Protein AF-A0A454W2K1-F1 (afdb_monomer)

Mean predicted aligned error: 14.81 Å

Foldseek 3Di:
DDDDDDDDDPPDDDPPPPPPPCCDPVNVVVVVVVVVVVVCVVCVVVVVCCCPVPVVVVVVVVVLLQWDFCCPDPNPDDGDTDRNGCPSVVVLVPDPVNVVVVVVVVVCCVVVVVVVVVVVVVLVVCLVVCVDVCSVVSVCVVCVVVVPDPVVVVVVVVQCPDPPRHPVQVVCVVVVDDD

pLDDT: mean 79.45, std 14.12, range [49.12, 97.56]

Solvent-accessible surface area (backbone atoms only — not comparable to full-atom values): 10788 Å² total; per-residue (Å²): 140,84,87,77,85,79,82,81,78,79,92,69,75,84,76,74,78,73,72,80,75,81,67,50,75,65,56,54,50,51,52,51,50,53,49,52,52,52,51,47,60,68,45,41,65,56,52,51,47,46,41,63,72,46,49,45,54,51,50,51,50,57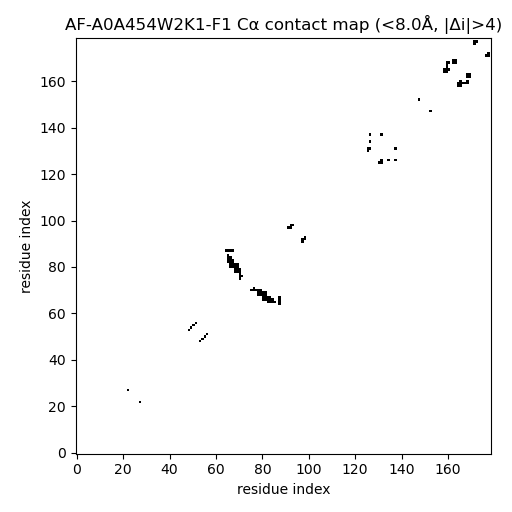,58,49,60,28,40,42,75,60,60,64,93,73,74,81,52,80,85,41,78,39,84,47,56,64,53,60,57,53,55,51,74,68,32,65,68,52,53,50,52,50,49,52,53,50,51,48,49,64,51,50,52,55,51,50,53,52,51,53,50,52,52,51,51,49,55,66,69,63,77,44,88,54,51,69,59,53,49,48,62,69,49,50,66,75,74,51,55,69,69,57,55,52,50,52,52,50,43,52,71,33,88,94,73,12,75,61,53,55,53,37,52,75,67,75,49,87,127

Sequence (179 aa):
MTTTIRTRVPAGASPAAAAPSASGPRARRAARRRQLTAAGVLMTPFFVLLVTVFLIPVGTAVYLSFFSDDQPGLGFGPERTVFVGLRSYAAVLTDPTFLGGLGTVALYCLIYIPLMVVGALALALLLDSGVVRLRAFAQLGLFLPHAVPGIIAALIWLYLYTPGISPVIELFAQADVTI

Secondary structure (DSSP, 8-state):
------------------------HHHHHHHHHHHHHHHHHHHHHHHHHIIIIIIHHHHHHHHHTTEEE---SSS-S---EEE-TTHHHHHHHH-HHHHHHHHHHHHHHHHHHHHHHHHHHHHHHHHHTT--TTHHHHHHHHHGGGGS-HHHHHHHHHHHHSTTT-HHHHHHHHTT---

Structure (mmCIF, N/CA/C/O backbone):
data_AF-A0A454W2K1-F1
#
_entry.id   AF-A0A454W2K1-F1
#
loop_
_atom_site.group_PDB
_atom_site.id
_atom_site.type_symbol
_atom_site.label_atom_id
_atom_site.label_alt_id
_atom_site.label_comp_id
_atom_site.label_asym_id
_atom_site.label_entity_id
_atom_site.label_seq_id
_atom_site.pdbx_PDB_ins_code
_atom_site.Cartn_x
_atom_site.Cartn_y
_atom_site.Cartn_z
_atom_site.occupancy
_atom_site.B_iso_or_equiv
_atom_site.auth_seq_id
_atom_site.auth_comp_id
_atom_site.auth_asym_id
_atom_site.auth_atom_id
_atom_site.pdbx_PDB_model_num
ATOM 1 N N . MET A 1 1 ? -51.364 -3.386 45.558 1.00 49.12 1 MET A N 1
ATOM 2 C CA . MET A 1 1 ? -52.251 -3.338 44.375 1.00 49.12 1 MET A CA 1
ATOM 3 C C . MET A 1 1 ? -51.445 -3.832 43.185 1.00 49.12 1 MET A C 1
ATOM 5 O O . MET A 1 1 ? -50.585 -3.112 42.704 1.00 49.12 1 MET A O 1
ATOM 9 N N . THR A 1 2 ? -51.639 -5.094 42.805 1.00 52.00 2 THR A N 1
ATOM 10 C CA . THR A 1 2 ? -50.803 -5.812 41.832 1.00 52.00 2 THR A CA 1
ATOM 11 C C . THR A 1 2 ? -51.628 -6.039 40.574 1.00 52.00 2 THR A C 1
ATOM 13 O O . THR A 1 2 ? -52.476 -6.927 40.540 1.00 52.00 2 THR A O 1
ATOM 16 N N . THR A 1 3 ? -51.426 -5.206 39.556 1.00 58.31 3 THR A N 1
ATOM 17 C CA . THR A 1 3 ? -52.140 -5.319 38.280 1.00 58.31 3 THR A CA 1
ATOM 18 C C . THR A 1 3 ? -51.428 -6.338 37.399 1.00 58.31 3 THR A C 1
ATOM 20 O O . THR A 1 3 ? -50.409 -6.051 36.780 1.00 58.31 3 THR A O 1
ATOM 23 N N . THR A 1 4 ? -51.956 -7.558 37.365 1.00 58.88 4 THR A N 1
ATOM 24 C CA . THR A 1 4 ? -51.550 -8.617 36.437 1.00 58.88 4 THR A CA 1
ATOM 25 C C . THR A 1 4 ? -52.219 -8.369 35.085 1.00 58.88 4 THR A C 1
ATOM 27 O O . THR A 1 4 ? -53.427 -8.536 34.933 1.00 58.88 4 THR A O 1
ATOM 30 N N . ILE A 1 5 ? -51.440 -7.956 34.084 1.00 66.56 5 ILE A N 1
ATOM 31 C CA . ILE A 1 5 ? -51.916 -7.846 32.701 1.00 66.56 5 ILE A CA 1
ATOM 32 C C . ILE A 1 5 ? -51.930 -9.250 32.096 1.00 66.56 5 ILE A C 1
ATOM 34 O O . ILE A 1 5 ? -50.893 -9.842 31.809 1.00 66.56 5 ILE A O 1
ATOM 38 N N . ARG A 1 6 ? -53.135 -9.794 31.924 1.00 58.81 6 ARG A N 1
ATOM 39 C CA . ARG A 1 6 ? -53.394 -11.065 31.249 1.00 58.81 6 ARG A CA 1
ATOM 40 C C . ARG A 1 6 ? -53.617 -10.780 29.764 1.00 58.81 6 ARG A C 1
ATOM 42 O O . ARG A 1 6 ? -54.713 -10.404 29.358 1.00 58.81 6 ARG A O 1
ATOM 49 N N . THR A 1 7 ? -52.582 -10.934 28.946 1.00 64.12 7 THR A N 1
ATOM 50 C CA . THR A 1 7 ? -52.693 -10.870 27.485 1.00 64.12 7 THR A CA 1
ATOM 51 C C . THR A 1 7 ? -53.451 -12.099 26.977 1.00 64.12 7 THR A C 1
ATOM 53 O O . THR A 1 7 ? -52.978 -13.232 27.035 1.00 64.12 7 THR A O 1
ATOM 56 N N . ARG A 1 8 ? -54.683 -11.884 26.507 1.00 57.03 8 ARG A N 1
ATOM 57 C CA . ARG A 1 8 ? -55.479 -12.890 25.795 1.00 57.03 8 ARG A CA 1
ATOM 58 C C . ARG A 1 8 ? -54.894 -13.035 24.390 1.00 57.03 8 ARG A C 1
ATOM 60 O O . ARG A 1 8 ? -55.023 -12.123 23.581 1.00 57.03 8 ARG A O 1
ATOM 67 N N . VAL A 1 9 ? -54.254 -14.165 24.109 1.00 61.12 9 VAL A N 1
ATOM 68 C CA . VAL A 1 9 ? -53.887 -14.563 22.744 1.00 61.12 9 VAL A CA 1
ATOM 69 C C . VAL A 1 9 ? -55.181 -14.936 22.007 1.00 61.12 9 VAL A C 1
ATOM 71 O O . VAL A 1 9 ? -55.881 -15.842 22.467 1.00 61.12 9 VAL A O 1
ATOM 74 N N . PRO A 1 10 ? -55.555 -14.263 20.905 1.00 59.66 10 PRO A N 1
ATOM 75 C CA . PRO A 1 10 ? -56.657 -14.724 20.079 1.00 59.66 10 PRO A CA 1
ATOM 76 C C . PRO A 1 10 ? -56.209 -15.980 19.324 1.00 59.66 10 PRO A C 1
ATOM 78 O O . PRO A 1 10 ? -55.291 -15.940 18.507 1.00 59.66 10 PRO A O 1
ATOM 81 N N . ALA A 1 11 ? -56.865 -17.106 19.607 1.00 59.75 11 ALA A N 1
ATOM 82 C CA . ALA A 1 11 ? -56.793 -18.314 18.796 1.00 59.75 11 ALA A CA 1
ATOM 83 C C . ALA A 1 11 ? -57.507 -18.050 17.459 1.00 59.75 11 ALA A C 1
ATOM 85 O O . ALA A 1 11 ? -58.694 -18.324 17.301 1.00 59.75 11 ALA A O 1
ATOM 86 N N . GLY A 1 12 ? -56.790 -17.431 16.524 1.00 51.22 12 GLY A N 1
ATOM 87 C CA . GLY A 1 12 ? -57.232 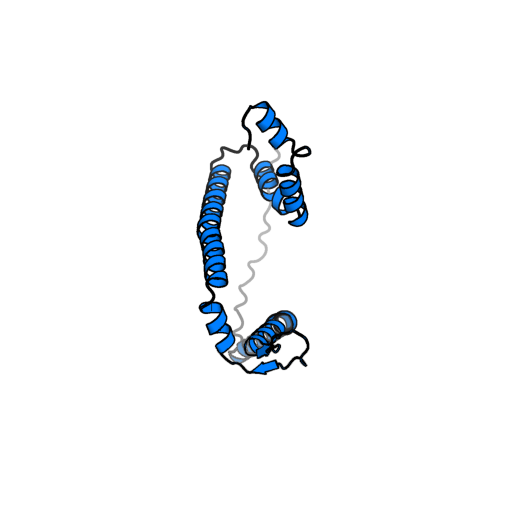-17.188 15.157 1.00 51.22 12 GLY A CA 1
ATOM 88 C C . GLY A 1 12 ? -56.534 -18.150 14.207 1.00 51.22 12 GLY A C 1
ATOM 89 O O . GLY A 1 12 ? -55.335 -18.025 13.996 1.00 51.22 12 GLY A O 1
ATOM 90 N N . ALA A 1 13 ? -57.313 -19.099 13.684 1.00 53.22 13 ALA A N 1
ATOM 91 C CA . ALA A 1 13 ? -57.118 -19.853 12.446 1.00 53.22 13 ALA A CA 1
ATOM 92 C C . ALA A 1 13 ? -55.675 -20.259 12.091 1.00 53.22 13 ALA A C 1
ATOM 94 O O . ALA A 1 13 ? -54.902 -19.488 11.529 1.00 53.22 13 ALA A O 1
ATOM 95 N N . SER A 1 14 ? -55.375 -21.541 12.314 1.00 55.59 14 SER A N 1
ATOM 96 C CA . SER A 1 14 ? -54.285 -22.243 11.636 1.00 55.59 14 SER A CA 1
ATOM 97 C C . SER A 1 14 ? -54.364 -21.947 10.130 1.00 55.59 14 SER A C 1
ATOM 99 O O . SER A 1 14 ? -55.373 -22.310 9.512 1.00 55.59 14 SER A O 1
ATOM 101 N N . PRO A 1 15 ? -53.376 -21.268 9.518 1.00 57.22 15 PRO A N 1
ATOM 102 C CA . PRO A 1 15 ? -53.353 -21.143 8.077 1.00 57.22 15 PRO A CA 1
ATOM 103 C C . PRO A 1 15 ? -53.077 -22.547 7.557 1.00 57.22 15 PRO A C 1
ATOM 105 O O . PRO A 1 15 ? -51.969 -23.067 7.691 1.00 57.22 15 PRO A O 1
ATOM 108 N N . ALA A 1 16 ? -54.123 -23.182 7.026 1.00 53.47 16 ALA A N 1
ATOM 109 C CA . ALA A 1 16 ? -54.008 -24.391 6.237 1.00 53.47 16 ALA A CA 1
ATOM 110 C C . ALA A 1 16 ? -52.813 -24.206 5.303 1.00 53.47 16 ALA A C 1
ATOM 112 O O . ALA A 1 16 ? -52.788 -23.270 4.499 1.00 53.47 16 ALA A O 1
ATOM 113 N N . ALA A 1 17 ? -51.796 -25.044 5.497 1.00 55.28 17 ALA A N 1
ATOM 114 C CA . ALA A 1 17 ? -50.600 -25.075 4.689 1.00 55.28 17 ALA A CA 1
ATOM 115 C C . ALA A 1 17 ? -51.035 -25.273 3.236 1.00 55.28 17 ALA A C 1
ATOM 117 O O . ALA A 1 17 ? -51.327 -26.388 2.804 1.00 55.28 17 ALA A O 1
ATOM 118 N N . ALA A 1 18 ? -51.143 -24.165 2.504 1.00 53.25 18 ALA A N 1
ATOM 119 C CA . ALA A 1 18 ? -51.331 -24.171 1.074 1.00 53.25 18 ALA A CA 1
ATOM 120 C C . ALA A 1 18 ? -50.132 -24.928 0.511 1.00 53.25 18 ALA A C 1
ATOM 122 O O . ALA A 1 18 ? -48.995 -24.455 0.581 1.00 53.25 18 ALA A O 1
ATOM 123 N N . ALA A 1 19 ? -50.388 -26.152 0.051 1.00 55.25 19 ALA A N 1
ATOM 124 C CA . ALA A 1 19 ? -49.390 -26.991 -0.578 1.00 55.25 19 ALA A CA 1
ATOM 125 C C . ALA A 1 19 ? -48.640 -26.148 -1.623 1.00 55.25 19 ALA A C 1
ATOM 127 O O . ALA A 1 19 ? -49.2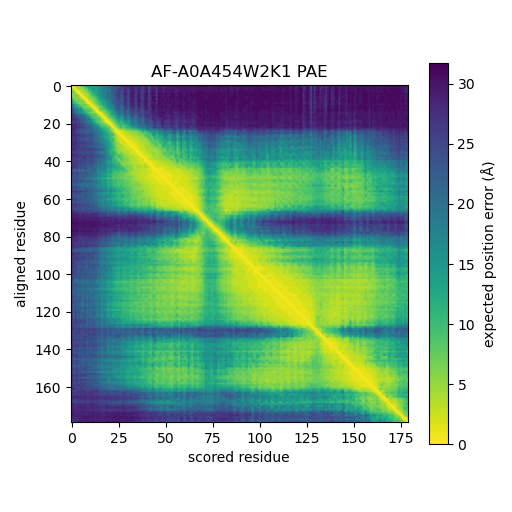97 -25.452 -2.407 1.00 55.25 19 ALA A O 1
ATOM 128 N N . PRO A 1 20 ? -47.295 -26.159 -1.644 1.00 56.19 20 PRO A N 1
ATOM 129 C CA . PRO A 1 20 ? -46.558 -25.442 -2.666 1.00 56.19 20 PRO A CA 1
ATOM 130 C C . PRO A 1 20 ? -46.988 -26.030 -4.007 1.00 56.19 20 PRO A C 1
ATOM 132 O O . PRO A 1 20 ? -46.712 -27.193 -4.303 1.00 56.19 20 PRO A O 1
ATOM 135 N N . SER A 1 21 ? -47.723 -25.243 -4.794 1.00 59.25 21 SER A N 1
ATOM 136 C CA . SER A 1 21 ? -48.101 -25.633 -6.142 1.00 59.25 21 SER A CA 1
ATOM 137 C C . SER A 1 21 ? -46.816 -26.002 -6.874 1.00 59.25 21 SER A C 1
ATOM 139 O O . SER A 1 21 ? -45.837 -25.247 -6.883 1.00 59.25 21 SER A O 1
ATOM 141 N N . ALA A 1 22 ? -46.779 -27.225 -7.401 1.00 59.91 22 ALA A N 1
ATOM 142 C CA . ALA A 1 22 ? -45.634 -27.761 -8.111 1.00 59.91 22 ALA A CA 1
ATOM 143 C C . ALA A 1 22 ? -45.423 -26.936 -9.387 1.00 59.91 22 ALA A C 1
ATOM 145 O O . ALA A 1 22 ? -45.922 -27.258 -10.463 1.00 59.91 22 ALA A O 1
ATOM 146 N N . SER A 1 23 ? -44.710 -25.818 -9.256 1.00 60.09 23 SER A N 1
ATOM 147 C CA . SER A 1 23 ? -44.249 -25.022 -10.382 1.00 60.09 23 SER A CA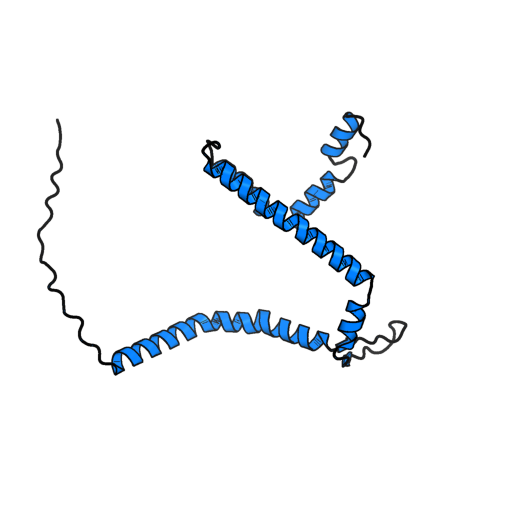 1
ATOM 148 C C . SER A 1 23 ? -43.380 -25.930 -11.249 1.00 60.09 23 SER A C 1
ATOM 150 O O . SER A 1 23 ? -42.300 -26.367 -10.849 1.00 60.09 23 SER A O 1
ATOM 152 N N . GLY A 1 24 ? -43.899 -26.290 -12.427 1.00 72.94 24 GLY A N 1
ATOM 153 C CA . GLY A 1 24 ? -43.242 -27.249 -13.308 1.00 72.94 24 GLY A CA 1
ATOM 154 C C . GLY A 1 24 ? -41.807 -26.822 -13.662 1.00 72.94 24 GLY A C 1
ATOM 155 O O . GLY A 1 24 ? -41.483 -25.627 -13.614 1.00 72.94 24 GLY A O 1
ATOM 156 N N . PRO A 1 25 ? -40.936 -27.757 -14.092 1.00 71.00 25 PRO A N 1
ATOM 157 C CA . PRO A 1 25 ? -39.520 -27.491 -14.382 1.00 71.00 25 PRO A CA 1
ATOM 158 C C . PRO A 1 25 ? -39.281 -26.284 -15.308 1.00 71.00 25 PRO A C 1
ATOM 160 O O . PRO A 1 25 ? -38.272 -25.587 -15.194 1.00 71.00 25 PRO A O 1
ATOM 163 N N . ARG A 1 26 ? -40.236 -25.996 -16.203 1.00 71.44 26 ARG A N 1
ATOM 164 C CA . ARG A 1 26 ? -40.219 -24.846 -17.121 1.00 71.44 26 ARG A CA 1
ATOM 165 C C . ARG A 1 26 ? -40.435 -23.497 -16.420 1.00 71.44 26 ARG A C 1
ATOM 167 O O . ARG A 1 26 ? -39.696 -22.559 -16.710 1.00 71.44 26 ARG A O 1
ATOM 174 N N . ALA A 1 27 ? -41.366 -23.401 -15.467 1.00 73.88 27 ALA A N 1
ATOM 175 C CA . ALA A 1 27 ? -41.627 -22.172 -14.708 1.00 73.88 27 ALA A CA 1
ATOM 176 C C . ALA A 1 27 ? -40.436 -21.810 -13.804 1.00 73.88 27 ALA A C 1
ATOM 178 O O . ALA A 1 27 ? -40.000 -20.659 -13.763 1.00 73.88 27 ALA A O 1
ATOM 179 N N . ARG A 1 28 ? -39.820 -22.820 -13.174 1.00 74.38 28 ARG A N 1
ATOM 180 C CA . ARG A 1 28 ? -38.607 -22.657 -12.356 1.00 74.38 28 ARG A CA 1
ATOM 181 C C . ARG A 1 28 ? -37.402 -22.195 -13.190 1.00 74.38 28 ARG A C 1
ATOM 183 O O . ARG A 1 28 ? -36.619 -21.360 -12.740 1.00 74.38 28 ARG A O 1
ATOM 190 N N . ARG A 1 29 ? -37.277 -22.669 -14.439 1.00 73.69 29 ARG A N 1
ATOM 191 C CA . ARG A 1 29 ? -36.219 -22.258 -15.384 1.00 73.69 29 ARG A CA 1
ATOM 192 C C . ARG A 1 29 ? -36.413 -20.829 -15.907 1.00 73.69 29 ARG A C 1
ATOM 194 O O . ARG A 1 29 ? -35.430 -20.100 -16.027 1.00 73.69 29 ARG A O 1
ATOM 201 N N . ALA A 1 30 ? -37.655 -20.416 -16.169 1.00 76.94 30 ALA A N 1
ATOM 202 C CA . ALA A 1 30 ? -37.992 -19.044 -16.555 1.00 76.94 30 ALA A CA 1
ATOM 203 C C . ALA A 1 30 ? -37.744 -18.045 -15.409 1.00 76.94 30 ALA A C 1
ATOM 205 O O . ALA A 1 30 ? -37.113 -17.010 -15.624 1.00 76.94 30 ALA A O 1
ATOM 206 N N . ALA A 1 31 ? -38.137 -18.394 -14.179 1.00 77.94 31 ALA A N 1
ATOM 207 C CA . ALA A 1 31 ? -37.862 -17.590 -12.988 1.00 77.94 31 ALA A CA 1
ATOM 208 C C . ALA A 1 31 ? -36.352 -17.434 -12.730 1.00 77.94 31 ALA A C 1
ATOM 210 O O . ALA A 1 31 ? -35.879 -16.323 -12.498 1.00 77.94 31 ALA A O 1
ATOM 211 N N . ARG A 1 32 ? -35.573 -18.518 -12.875 1.00 77.69 32 ARG A N 1
ATOM 212 C CA . ARG A 1 32 ? -34.104 -18.485 -12.762 1.00 77.69 32 ARG A CA 1
ATOM 213 C C . ARG A 1 32 ? -33.454 -17.618 -13.844 1.00 77.69 32 ARG A C 1
ATOM 215 O O . ARG A 1 32 ? -32.534 -16.870 -13.541 1.00 77.69 32 ARG A O 1
ATOM 222 N N . ARG A 1 33 ? -33.940 -17.667 -15.093 1.00 78.75 33 ARG A N 1
ATOM 223 C CA . ARG A 1 33 ? -33.479 -16.761 -16.164 1.00 78.75 33 ARG A CA 1
ATOM 224 C C . ARG A 1 33 ? -33.761 -15.299 -15.823 1.00 78.75 33 ARG A C 1
ATOM 226 O O . ARG A 1 33 ? -32.858 -14.488 -15.962 1.00 78.75 33 ARG A O 1
ATOM 233 N N . ARG A 1 34 ? -34.963 -14.983 -15.327 1.00 78.25 34 ARG A N 1
ATOM 234 C CA . ARG A 1 34 ? -35.341 -13.618 -14.928 1.00 78.25 34 ARG A CA 1
ATOM 235 C C . ARG A 1 34 ? -34.505 -13.096 -13.754 1.00 78.25 34 ARG A C 1
ATOM 237 O O . ARG A 1 34 ? -34.140 -11.925 -13.738 1.00 78.25 34 ARG A O 1
ATOM 244 N N . GLN A 1 35 ? -34.167 -13.963 -12.799 1.00 81.12 35 GLN A N 1
ATOM 245 C CA . GLN A 1 35 ? -33.242 -13.639 -11.710 1.00 81.12 35 GLN A CA 1
ATOM 246 C C . GLN A 1 35 ? -31.818 -13.392 -12.218 1.00 81.12 35 GLN A C 1
ATOM 248 O O . GLN A 1 35 ? -31.212 -12.405 -11.823 1.00 81.12 35 GLN A O 1
ATOM 253 N N . LEU A 1 36 ? -31.303 -14.228 -13.126 1.00 81.31 36 LEU A N 1
ATOM 254 C CA . LEU A 1 36 ? -29.977 -14.029 -13.723 1.00 81.31 36 LEU A CA 1
ATOM 255 C C . LEU A 1 36 ? -29.905 -12.746 -14.557 1.00 81.31 36 LEU A C 1
ATOM 257 O O . LEU A 1 36 ? -28.904 -12.044 -14.494 1.00 81.31 36 LEU A O 1
ATOM 261 N N . THR A 1 37 ? -30.961 -12.400 -15.296 1.00 83.25 37 THR A N 1
ATOM 262 C CA . THR A 1 37 ? -31.011 -11.131 -16.034 1.00 83.25 37 THR A CA 1
ATOM 263 C C . THR A 1 37 ? -31.109 -9.933 -15.096 1.00 83.25 37 THR A C 1
ATOM 265 O O . THR A 1 37 ? -30.429 -8.943 -15.325 1.00 83.25 37 THR A O 1
ATOM 268 N N . ALA A 1 38 ? -31.902 -10.015 -14.021 1.00 80.44 38 ALA A N 1
ATOM 269 C CA . ALA A 1 38 ? -31.988 -8.941 -13.030 1.00 80.44 38 ALA A CA 1
ATOM 270 C C . ALA A 1 38 ? -30.654 -8.745 -12.289 1.00 80.44 38 ALA A C 1
ATOM 272 O O . ALA A 1 38 ? -30.195 -7.615 -12.146 1.00 80.44 38 ALA A O 1
ATOM 273 N N . ALA A 1 39 ? -29.996 -9.838 -11.890 1.00 83.00 39 ALA A N 1
ATOM 274 C CA . ALA A 1 39 ? -28.658 -9.803 -11.308 1.00 83.00 39 ALA A CA 1
ATOM 275 C C . ALA A 1 39 ? -27.634 -9.227 -12.298 1.00 83.00 39 ALA A C 1
ATOM 277 O O . ALA A 1 39 ? -26.858 -8.352 -11.933 1.00 83.00 39 ALA A O 1
ATOM 278 N N . GLY A 1 40 ? -27.682 -9.647 -13.567 1.00 85.00 40 GLY A N 1
ATOM 279 C CA . GLY A 1 40 ? -26.820 -9.121 -14.624 1.00 85.00 40 GLY A CA 1
ATOM 280 C C . GLY A 1 40 ? -26.974 -7.612 -14.811 1.00 85.00 40 GLY A C 1
ATOM 281 O O . GLY A 1 40 ? -25.976 -6.901 -14.817 1.00 85.00 40 GLY A O 1
ATOM 282 N N . VAL A 1 41 ? -28.208 -7.103 -14.879 1.00 89.38 41 VAL A N 1
ATOM 283 C CA . VAL A 1 41 ? -28.484 -5.661 -15.022 1.00 89.38 41 VAL A CA 1
ATOM 284 C C . VAL A 1 41 ? -27.987 -4.869 -13.810 1.00 89.38 41 VAL A C 1
ATOM 286 O O . VAL A 1 41 ? -27.377 -3.820 -13.987 1.00 89.38 41 VAL A O 1
ATOM 289 N N . LEU A 1 42 ? -28.171 -5.383 -12.590 1.00 89.94 42 LEU A N 1
ATOM 290 C CA . LEU A 1 42 ? -27.676 -4.727 -11.373 1.00 89.94 42 LEU A CA 1
ATOM 291 C C . LEU A 1 42 ? -26.144 -4.744 -11.264 1.00 89.94 42 LEU A C 1
ATOM 293 O O . LEU A 1 42 ? -25.560 -3.785 -10.769 1.00 89.94 42 LEU A O 1
ATOM 297 N N . MET A 1 43 ? -25.481 -5.797 -11.749 1.00 92.56 43 MET A N 1
ATOM 298 C CA . MET A 1 43 ? -24.015 -5.874 -11.777 1.00 92.56 43 MET A CA 1
ATOM 299 C C . MET A 1 43 ? -23.394 -5.116 -12.958 1.00 92.56 43 MET A C 1
ATOM 301 O O . MET A 1 43 ? -22.211 -4.788 -12.913 1.00 92.56 43 MET A O 1
ATOM 305 N N . THR A 1 44 ? -24.169 -4.820 -14.007 1.00 93.44 44 THR A N 1
ATOM 306 C CA . THR A 1 44 ? -23.689 -4.128 -15.214 1.00 93.44 44 THR A CA 1
ATOM 307 C C . THR A 1 44 ? -22.972 -2.808 -14.899 1.00 93.44 44 THR A C 1
ATOM 309 O O . THR A 1 44 ? -21.829 -2.681 -15.331 1.00 93.44 44 THR A O 1
ATOM 312 N N . PRO A 1 45 ? -23.529 -1.843 -14.132 1.00 92.75 45 PRO A N 1
ATOM 313 C CA . PRO A 1 45 ? -22.827 -0.585 -13.853 1.00 92.75 45 PRO A CA 1
ATOM 314 C C . PRO A 1 45 ? -21.521 -0.788 -13.072 1.00 92.75 45 PRO A C 1
ATOM 316 O O . PRO A 1 45 ? -20.541 -0.101 -13.349 1.00 92.75 45 PRO A O 1
ATOM 319 N N . PHE A 1 46 ? -21.470 -1.763 -12.157 1.00 94.44 46 PHE A N 1
ATOM 320 C CA . PHE A 1 46 ? -20.235 -2.124 -11.458 1.00 94.44 46 PHE A CA 1
ATOM 321 C C . PHE A 1 46 ? -19.170 -2.633 -12.435 1.00 94.44 46 PHE A C 1
ATOM 323 O O . PHE A 1 46 ? -18.051 -2.133 -12.423 1.00 94.44 46 PHE A O 1
ATOM 330 N N . PHE A 1 47 ? -19.512 -3.582 -13.313 1.00 94.44 47 PHE A N 1
ATOM 331 C CA . PHE A 1 47 ? -18.560 -4.119 -14.288 1.00 94.44 47 PHE A CA 1
ATOM 332 C C . PHE A 1 47 ? -18.135 -3.085 -15.328 1.00 94.44 47 PHE A C 1
ATOM 334 O O . PHE A 1 47 ? -16.968 -3.054 -15.700 1.00 94.44 47 PHE A O 1
ATOM 341 N N . VAL A 1 48 ? -19.044 -2.213 -15.768 1.00 95.81 48 VAL A N 1
ATOM 342 C CA . VAL A 1 48 ? -18.709 -1.109 -16.678 1.00 95.81 48 VAL A CA 1
ATOM 343 C C . VAL A 1 48 ? -17.684 -0.183 -16.032 1.00 95.81 48 VAL A C 1
ATOM 345 O O . VAL A 1 48 ? -16.687 0.154 -16.671 1.00 95.81 48 VAL A O 1
ATOM 348 N N . LEU A 1 49 ? -17.882 0.183 -14.762 1.00 95.69 49 LEU A N 1
ATOM 349 C CA . LEU A 1 49 ? -16.951 1.045 -14.040 1.00 95.69 49 LEU A CA 1
ATOM 350 C C . LEU A 1 49 ? -15.622 0.330 -13.761 1.00 95.69 49 LEU A C 1
ATOM 352 O O . LEU A 1 49 ? -14.566 0.902 -14.005 1.00 95.69 49 LEU A O 1
ATOM 356 N N . LEU A 1 50 ? -15.664 -0.935 -13.332 1.00 96.00 50 LEU A N 1
ATOM 357 C CA . LEU A 1 50 ? -14.483 -1.777 -13.120 1.00 96.00 50 LEU A CA 1
ATOM 358 C C . LEU A 1 50 ? -13.640 -1.867 -14.395 1.00 96.00 50 LEU A C 1
ATOM 360 O O . LEU A 1 50 ? -12.432 -1.657 -14.360 1.00 96.00 50 LEU A O 1
ATOM 364 N N . VAL A 1 51 ? -14.266 -2.162 -15.533 1.00 95.75 51 VAL A N 1
ATOM 365 C CA . VAL A 1 51 ? -13.545 -2.282 -16.799 1.00 95.75 51 VAL A CA 1
ATOM 366 C C . VAL A 1 51 ? -12.994 -0.925 -17.217 1.00 95.75 51 VAL A C 1
ATOM 368 O O . VAL A 1 51 ? -11.802 -0.814 -17.475 1.00 95.75 51 VAL A O 1
ATOM 371 N N . THR A 1 52 ? -13.824 0.116 -17.230 1.00 95.56 52 THR A N 1
ATOM 372 C CA . THR A 1 52 ? -13.432 1.421 -17.780 1.00 95.56 52 THR A CA 1
ATOM 373 C C . THR A 1 52 ? -12.394 2.143 -16.923 1.00 95.56 52 THR A C 1
ATOM 375 O O . THR A 1 52 ? -11.461 2.732 -17.457 1.00 95.56 52 THR A O 1
ATOM 378 N N . VAL A 1 53 ? -12.542 2.100 -15.598 1.00 95.38 53 VAL A N 1
ATOM 379 C CA . VAL A 1 53 ? -11.723 2.888 -14.662 1.00 95.38 53 VAL A CA 1
ATOM 380 C C . VAL A 1 53 ? -10.531 2.097 -14.130 1.00 95.38 53 VAL A C 1
ATOM 382 O O . VAL A 1 53 ? -9.523 2.696 -13.775 1.00 95.38 53 VAL A O 1
ATOM 385 N N . PHE A 1 54 ? -10.612 0.765 -14.077 1.00 94.19 54 PHE A N 1
ATOM 386 C CA . PHE A 1 54 ? -9.535 -0.067 -13.534 1.00 94.19 54 PHE A CA 1
ATOM 387 C C . PHE A 1 54 ? -8.874 -0.924 -14.615 1.00 94.19 54 PHE A C 1
ATOM 389 O O . PHE A 1 54 ? -7.671 -0.818 -14.841 1.00 94.19 54 PHE A O 1
ATOM 396 N N . LEU A 1 55 ? -9.650 -1.742 -15.330 1.00 94.69 55 LEU A N 1
ATOM 397 C CA . LEU A 1 55 ? -9.092 -2.734 -16.252 1.00 94.69 55 LEU A CA 1
ATOM 398 C C . LEU A 1 55 ? -8.462 -2.104 -17.503 1.00 94.69 55 LEU A C 1
ATOM 400 O O . LEU A 1 55 ? -7.412 -2.570 -17.937 1.00 94.69 55 LEU A O 1
ATOM 404 N N . ILE A 1 56 ? -9.063 -1.044 -18.058 1.00 94.88 56 ILE A N 1
ATOM 405 C CA . ILE A 1 56 ? -8.504 -0.314 -19.204 1.00 94.88 56 ILE A CA 1
ATOM 406 C C . ILE A 1 56 ? -7.164 0.336 -18.825 1.00 94.88 56 ILE A C 1
ATOM 408 O O . ILE A 1 56 ? -6.183 0.025 -19.497 1.00 94.88 56 ILE A O 1
ATOM 412 N N . PRO A 1 57 ? -7.043 1.156 -17.757 1.00 93.75 57 PRO A N 1
ATOM 413 C CA . PRO A 1 57 ? -5.747 1.718 -17.370 1.00 93.75 57 PRO A CA 1
ATOM 414 C C . PRO A 1 57 ? -4.687 0.663 -17.063 1.00 93.75 57 PRO A C 1
ATOM 416 O O . PRO A 1 57 ? -3.545 0.819 -17.483 1.00 93.75 57 PRO A O 1
ATOM 419 N N . VAL A 1 58 ? -5.056 -0.435 -16.394 1.00 95.00 58 VAL A N 1
ATOM 420 C CA . VAL A 1 58 ? -4.132 -1.548 -16.125 1.00 95.00 58 VAL A CA 1
ATOM 421 C C . VAL A 1 58 ? -3.675 -2.206 -17.426 1.00 95.00 58 VAL A C 1
ATOM 423 O O . VAL A 1 58 ? -2.482 -2.428 -17.607 1.00 95.00 58 VAL A O 1
ATOM 426 N N . GLY A 1 59 ? -4.592 -2.478 -18.357 1.00 93.00 59 GLY A N 1
ATOM 427 C CA . GLY A 1 59 ? -4.257 -3.035 -19.667 1.00 93.00 59 GLY A CA 1
ATOM 428 C C . GLY A 1 59 ? -3.339 -2.114 -20.469 1.00 93.00 59 GLY A C 1
ATOM 429 O O . GLY A 1 59 ? -2.348 -2.575 -21.028 1.00 93.00 59 GLY A O 1
ATOM 430 N N . THR A 1 60 ? -3.615 -0.809 -20.461 1.00 89.50 60 THR A N 1
ATOM 431 C CA . THR A 1 60 ? -2.763 0.205 -21.093 1.00 89.50 60 THR A CA 1
ATOM 432 C C . THR A 1 60 ? -1.389 0.274 -20.433 1.00 89.50 60 THR A C 1
ATOM 434 O O . THR A 1 60 ? -0.394 0.328 -21.142 1.00 89.50 60 THR A O 1
ATOM 437 N N . ALA A 1 61 ? -1.302 0.218 -19.103 1.00 88.31 61 ALA A N 1
ATOM 438 C CA . ALA A 1 61 ? -0.028 0.203 -18.386 1.00 88.31 61 ALA A CA 1
ATOM 439 C C . ALA A 1 61 ? 0.796 -1.051 -18.711 1.00 88.31 61 ALA A C 1
ATOM 441 O O . ALA A 1 61 ? 1.993 -0.952 -18.958 1.00 88.31 61 ALA A O 1
ATOM 442 N N . VAL A 1 62 ? 0.154 -2.223 -18.779 1.00 88.06 62 VAL A N 1
ATOM 443 C CA . VAL A 1 62 ? 0.805 -3.475 -19.196 1.00 88.06 62 VAL A CA 1
ATOM 444 C C . VAL A 1 62 ? 1.282 -3.377 -20.642 1.00 88.06 62 VAL A C 1
ATOM 446 O O . VAL A 1 62 ? 2.419 -3.737 -20.922 1.00 88.06 62 VAL A O 1
ATOM 449 N N . TYR A 1 63 ? 0.452 -2.852 -21.547 1.00 87.00 63 TYR A N 1
ATOM 450 C CA . TYR A 1 63 ? 0.836 -2.625 -22.939 1.00 87.00 63 TYR A CA 1
ATOM 451 C C . TYR A 1 63 ? 2.043 -1.684 -23.037 1.00 87.00 63 TYR A C 1
ATOM 453 O O . TYR A 1 63 ? 3.033 -2.040 -23.667 1.00 87.00 63 TYR A O 1
ATOM 461 N N . LEU A 1 64 ? 1.994 -0.533 -22.358 1.00 84.88 64 LEU A N 1
ATOM 462 C CA . LEU A 1 64 ? 3.078 0.451 -22.305 1.00 84.88 64 LEU A CA 1
ATOM 463 C C . LEU A 1 64 ? 4.353 -0.111 -21.670 1.00 84.88 64 LEU A C 1
ATOM 465 O O . LEU A 1 64 ? 5.437 0.248 -22.104 1.00 84.88 64 LEU A O 1
ATOM 469 N N . SER A 1 65 ? 4.249 -1.037 -20.714 1.00 84.12 65 SER A N 1
ATOM 470 C CA . SER A 1 65 ? 5.412 -1.646 -20.057 1.00 84.12 65 SER A CA 1
ATOM 471 C C . SER A 1 65 ? 6.299 -2.476 -20.998 1.00 84.12 65 SER A C 1
ATOM 473 O O . SER A 1 65 ? 7.434 -2.785 -20.632 1.00 84.12 65 SER A O 1
ATOM 475 N N . PHE A 1 66 ? 5.810 -2.848 -22.187 1.00 82.25 66 PHE A N 1
ATOM 476 C CA . PHE A 1 66 ? 6.613 -3.497 -23.234 1.00 82.25 66 PHE A CA 1
ATOM 477 C C . PHE A 1 66 ? 7.354 -2.507 -24.143 1.00 82.25 66 PHE A C 1
ATOM 479 O O . PHE A 1 66 ? 8.192 -2.920 -24.953 1.00 82.25 66 PHE A O 1
ATOM 486 N N . PHE A 1 67 ? 7.038 -1.219 -24.037 1.00 80.81 67 PHE A N 1
ATOM 487 C CA . PHE A 1 67 ? 7.719 -0.145 -24.741 1.00 80.81 67 PHE A CA 1
ATOM 488 C C . PHE A 1 67 ? 8.711 0.523 -23.789 1.00 80.81 67 PHE A C 1
ATOM 490 O O . PHE A 1 67 ? 8.510 0.571 -22.579 1.00 80.81 67 PHE A O 1
ATOM 497 N N . SER A 1 68 ? 9.815 1.009 -24.339 1.00 74.25 68 SER A N 1
ATOM 498 C CA . SER A 1 68 ? 10.743 1.879 -23.624 1.00 74.25 68 SER A CA 1
ATOM 499 C C . SER A 1 68 ? 10.998 3.082 -24.498 1.00 74.25 68 SER A C 1
ATOM 501 O O . SER A 1 68 ? 11.145 2.956 -25.719 1.00 74.25 68 SER A O 1
ATOM 503 N N . ASP A 1 69 ? 11.087 4.230 -23.851 1.00 64.69 69 ASP A N 1
ATOM 504 C CA . ASP A 1 69 ? 11.543 5.451 -24.482 1.00 64.69 69 ASP A CA 1
ATOM 505 C C . ASP A 1 69 ? 13.070 5.376 -24.563 1.00 64.69 69 ASP A C 1
ATOM 507 O O . ASP A 1 69 ? 13.777 5.587 -23.576 1.00 64.69 69 ASP A O 1
ATOM 511 N N . ASP A 1 70 ? 13.599 4.989 -25.728 1.00 60.19 70 ASP A N 1
ATOM 512 C CA . ASP A 1 70 ? 15.028 5.148 -26.006 1.00 60.19 70 ASP A CA 1
ATOM 513 C C . ASP A 1 70 ? 15.249 6.629 -26.338 1.00 60.19 70 ASP A C 1
ATOM 515 O O . ASP A 1 70 ? 15.139 7.058 -27.488 1.00 60.19 70 ASP A O 1
ATOM 519 N N . GLN A 1 71 ? 15.543 7.429 -25.311 1.00 54.78 71 GLN A N 1
ATOM 520 C CA . GLN A 1 71 ? 16.048 8.786 -25.486 1.00 54.78 71 GLN A CA 1
ATOM 521 C C . GLN A 1 71 ? 17.551 8.673 -25.794 1.00 54.78 71 GLN A C 1
ATOM 523 O O . GLN A 1 71 ? 18.324 8.308 -24.903 1.00 54.78 71 GLN A O 1
ATOM 528 N N . PRO A 1 72 ? 18.025 8.944 -27.025 1.00 50.09 72 PRO A N 1
ATOM 529 C CA . PRO A 1 72 ? 19.442 8.810 -27.333 1.00 50.09 72 PRO A CA 1
ATOM 530 C C . PRO A 1 72 ? 20.249 9.827 -26.517 1.00 50.09 72 PRO A C 1
ATOM 532 O O . PRO A 1 72 ? 20.213 11.020 -26.801 1.00 50.09 72 PRO A O 1
ATOM 535 N N . GLY A 1 73 ? 20.947 9.329 -25.490 1.00 52.62 73 GLY A N 1
ATOM 536 C CA . GLY A 1 73 ? 22.176 9.831 -24.857 1.00 52.62 73 GLY A CA 1
ATOM 537 C C . GLY A 1 73 ? 22.226 11.239 -24.251 1.00 52.62 73 GLY A C 1
ATOM 538 O O . GLY A 1 73 ? 23.111 11.480 -23.439 1.00 52.62 73 GLY A O 1
ATOM 539 N N . LEU A 1 74 ? 21.336 12.166 -24.619 1.00 53.59 74 LEU A N 1
ATOM 540 C CA . LEU A 1 74 ? 21.382 13.581 -24.224 1.00 53.59 74 LEU A CA 1
ATOM 541 C C . LEU A 1 74 ? 20.003 14.269 -24.163 1.00 53.59 74 LEU A C 1
ATOM 543 O O . LEU A 1 74 ? 19.947 15.478 -23.988 1.00 53.59 74 LEU A O 1
ATOM 547 N N . GLY A 1 75 ? 18.879 13.561 -24.313 1.00 59.34 75 GLY A N 1
ATOM 548 C CA . GLY A 1 75 ? 17.557 14.182 -24.117 1.00 59.34 75 GLY A CA 1
ATOM 549 C C . GLY A 1 75 ? 17.023 15.031 -25.279 1.00 59.34 75 GLY A C 1
ATOM 550 O O . GLY A 1 75 ? 15.858 15.402 -25.241 1.00 59.34 75 GLY A O 1
ATOM 551 N N . PHE A 1 76 ? 17.809 15.285 -26.331 1.00 57.06 76 PHE A N 1
ATOM 552 C CA . PHE A 1 76 ? 17.442 16.181 -27.445 1.00 57.06 76 PHE A CA 1
ATOM 553 C C . PHE A 1 76 ? 16.959 15.473 -28.728 1.00 57.06 76 PHE A C 1
ATOM 555 O O . PHE A 1 76 ? 16.812 16.112 -29.769 1.00 57.06 76 PHE A O 1
ATOM 562 N N . GLY A 1 77 ? 16.751 14.154 -28.693 1.00 61.22 77 GLY A N 1
ATOM 563 C CA . GLY A 1 77 ? 16.242 13.389 -29.836 1.00 61.22 77 GLY A CA 1
ATOM 564 C C . GLY A 1 77 ? 14.709 13.329 -29.866 1.00 61.22 77 GLY A C 1
ATOM 565 O O . GLY A 1 77 ? 14.083 13.469 -28.816 1.00 61.22 77 GLY A O 1
ATOM 566 N N . PRO A 1 78 ? 14.085 13.099 -31.037 1.00 59.81 78 PRO A N 1
ATOM 567 C CA . PRO A 1 78 ? 12.662 12.784 -31.090 1.00 59.81 78 PRO A CA 1
ATOM 568 C C . PRO A 1 78 ? 12.393 11.519 -30.270 1.00 59.81 78 PRO A C 1
ATOM 570 O O . PRO A 1 78 ? 13.057 10.503 -30.494 1.00 59.81 78 PRO A O 1
ATOM 573 N N . GLU A 1 79 ? 11.433 11.594 -29.347 1.00 60.34 79 GLU A N 1
ATOM 574 C CA . GLU A 1 79 ? 10.966 10.448 -28.565 1.00 60.34 79 GLU A CA 1
ATOM 575 C C . GLU A 1 79 ? 10.562 9.329 -29.530 1.00 60.34 79 GLU A C 1
ATOM 577 O O . GLU A 1 79 ? 9.649 9.474 -30.350 1.00 60.34 79 GLU A O 1
ATOM 582 N N . ARG A 1 80 ? 11.296 8.217 -29.489 1.00 63.12 80 ARG A N 1
ATOM 583 C CA . ARG A 1 80 ? 10.943 7.004 -30.221 1.00 63.12 80 ARG A CA 1
ATOM 584 C C . ARG A 1 80 ? 10.563 5.953 -29.197 1.00 63.12 80 ARG A C 1
ATOM 586 O O . ARG A 1 80 ? 11.424 5.400 -28.520 1.00 63.12 80 ARG A O 1
ATOM 593 N N . THR A 1 81 ? 9.271 5.655 -29.135 1.00 65.25 81 THR A N 1
ATOM 594 C CA . THR A 1 81 ? 8.759 4.491 -28.418 1.00 65.25 81 THR A CA 1
ATOM 595 C C . THR A 1 81 ? 9.190 3.244 -29.181 1.00 65.25 81 THR A C 1
ATOM 597 O O . THR A 1 81 ? 8.701 2.950 -30.275 1.00 65.25 81 THR A O 1
ATOM 600 N N . VAL A 1 82 ? 10.164 2.515 -28.641 1.00 73.75 82 VAL A N 1
ATOM 601 C CA . VAL A 1 82 ? 10.633 1.263 -29.244 1.00 73.75 82 VAL A CA 1
ATOM 602 C C . VAL A 1 82 ? 9.972 0.106 -28.517 1.00 73.75 82 VAL A C 1
ATOM 604 O O . VAL A 1 82 ? 9.900 0.089 -27.289 1.00 73.75 82 VAL A O 1
ATOM 607 N N . PHE A 1 83 ? 9.473 -0.877 -29.268 1.00 79.44 83 PHE A N 1
ATOM 608 C CA . PHE A 1 83 ? 8.994 -2.116 -28.667 1.00 79.44 83 PHE A CA 1
ATOM 609 C C . PHE A 1 83 ? 10.197 -2.938 -28.214 1.00 79.44 83 PHE A C 1
ATOM 611 O O . PHE A 1 83 ? 11.013 -3.364 -29.032 1.00 79.44 83 PHE A O 1
ATOM 618 N N . VAL A 1 84 ? 10.306 -3.159 -26.909 1.00 78.25 84 VAL A N 1
ATOM 619 C CA . VAL A 1 84 ? 11.469 -3.808 -26.295 1.00 78.25 84 VAL A CA 1
ATOM 620 C C . VAL A 1 84 ? 11.160 -5.150 -25.659 1.00 78.25 84 VAL A C 1
ATOM 622 O O . VAL A 1 84 ? 12.072 -5.845 -25.197 1.00 78.25 84 VAL A O 1
ATOM 625 N N . GLY A 1 85 ? 9.882 -5.528 -25.639 1.00 82.31 85 GLY A N 1
ATOM 626 C CA . GLY A 1 85 ? 9.428 -6.774 -25.045 1.00 82.31 85 GLY A CA 1
ATOM 627 C C . GLY A 1 85 ? 9.859 -6.865 -23.581 1.00 82.31 85 GLY A C 1
ATOM 628 O O . GLY A 1 85 ? 9.500 -6.018 -22.770 1.00 82.31 85 GLY A O 1
ATOM 629 N N . LEU A 1 86 ? 10.649 -7.891 -23.245 1.00 82.94 86 LEU A N 1
ATOM 630 C CA . LEU A 1 86 ? 11.091 -8.147 -21.870 1.00 82.94 86 LEU A CA 1
ATOM 631 C C . LEU A 1 86 ? 12.418 -7.474 -21.472 1.00 82.94 86 LEU A C 1
ATOM 633 O O . LEU A 1 86 ? 12.846 -7.616 -20.325 1.00 82.94 86 LEU A O 1
ATOM 637 N N . ARG A 1 87 ? 13.076 -6.726 -22.371 1.00 82.88 87 ARG A N 1
ATOM 638 C CA . ARG A 1 87 ? 14.373 -6.085 -22.073 1.00 82.88 87 ARG A CA 1
ATOM 639 C C . ARG A 1 87 ? 14.274 -5.099 -20.902 1.00 82.88 87 ARG A C 1
ATOM 641 O O . ARG A 1 87 ? 15.167 -5.088 -20.060 1.00 82.88 87 ARG A O 1
ATOM 648 N N . SER A 1 88 ? 13.179 -4.341 -20.809 1.00 82.19 88 SER A N 1
ATOM 649 C CA . SER A 1 88 ? 12.930 -3.386 -19.718 1.00 82.19 88 SER A CA 1
ATOM 650 C C . SER A 1 88 ? 12.866 -4.073 -18.351 1.00 82.19 88 SER A C 1
ATOM 652 O O . SER A 1 88 ? 13.433 -3.583 -17.379 1.00 82.19 88 SER A O 1
ATOM 654 N N . TYR A 1 89 ? 12.253 -5.258 -18.280 1.00 84.06 89 TYR A N 1
ATOM 655 C CA . TYR A 1 89 ? 12.190 -6.037 -17.043 1.00 84.06 89 TYR A CA 1
ATOM 656 C C . TYR A 1 89 ? 13.557 -6.598 -16.651 1.00 84.06 89 TYR A C 1
ATOM 658 O O . TYR A 1 89 ? 13.926 -6.529 -15.483 1.00 84.06 89 TYR A O 1
ATOM 666 N N . ALA A 1 90 ? 14.324 -7.123 -17.614 1.00 85.06 90 ALA A N 1
ATOM 667 C CA . ALA A 1 90 ? 15.671 -7.625 -17.348 1.00 85.06 90 ALA A CA 1
ATOM 668 C C . ALA A 1 90 ? 16.587 -6.516 -16.808 1.00 85.06 90 ALA A C 1
ATOM 670 O O . ALA A 1 90 ? 17.269 -6.738 -15.815 1.00 85.06 90 ALA A O 1
ATOM 671 N N . ALA A 1 91 ? 16.539 -5.318 -17.404 1.00 84.88 91 ALA A N 1
ATOM 672 C CA . ALA A 1 91 ? 17.320 -4.167 -16.956 1.00 84.88 91 ALA A CA 1
ATOM 673 C C . ALA A 1 91 ? 17.016 -3.789 -15.496 1.00 84.88 91 ALA A C 1
ATOM 675 O O . ALA A 1 91 ? 17.939 -3.658 -14.694 1.00 84.88 91 ALA A O 1
ATOM 676 N N . VAL A 1 92 ? 15.731 -3.701 -15.134 1.00 85.88 92 VAL A N 1
ATOM 677 C CA . VAL A 1 92 ? 15.284 -3.385 -13.766 1.00 85.88 92 VAL A CA 1
ATOM 678 C C . VAL A 1 92 ? 15.684 -4.479 -12.773 1.00 85.88 92 VAL A C 1
ATOM 680 O O . VAL A 1 92 ? 16.148 -4.184 -11.677 1.00 85.88 92 VAL A O 1
ATOM 683 N N . LEU A 1 93 ? 15.551 -5.752 -13.154 1.00 88.19 93 LEU A N 1
ATOM 684 C CA . LEU A 1 93 ? 15.895 -6.884 -12.289 1.00 88.19 93 LEU A CA 1
ATOM 685 C C . LEU A 1 93 ? 17.402 -7.035 -12.053 1.00 88.19 93 LEU A C 1
ATOM 687 O O . LEU A 1 93 ? 17.794 -7.664 -11.075 1.00 88.19 93 LEU A O 1
ATOM 691 N N . THR A 1 94 ? 18.242 -6.483 -12.928 1.00 89.38 94 THR A N 1
ATOM 692 C CA . THR A 1 94 ? 19.703 -6.467 -12.754 1.00 89.38 94 THR A CA 1
ATOM 693 C C . THR A 1 94 ? 20.230 -5.201 -12.083 1.00 89.38 94 THR A C 1
ATOM 695 O O . THR A 1 94 ? 21.413 -5.150 -11.753 1.00 89.38 94 THR A O 1
ATOM 698 N N . ASP A 1 95 ? 19.389 -4.185 -11.876 1.00 90.75 95 ASP A N 1
ATOM 699 C CA . ASP A 1 95 ? 19.803 -2.929 -11.254 1.00 90.75 95 ASP A CA 1
ATOM 700 C C . ASP A 1 95 ? 19.939 -3.098 -9.723 1.00 90.75 95 ASP A C 1
ATOM 702 O O . ASP A 1 95 ? 18.941 -3.352 -9.033 1.00 90.75 95 ASP A O 1
ATOM 706 N N . PRO A 1 96 ? 21.150 -2.940 -9.150 1.00 90.00 96 PRO A N 1
ATOM 707 C CA . PRO A 1 96 ? 21.364 -3.059 -7.710 1.00 90.00 96 PRO A CA 1
ATOM 708 C C . PRO A 1 96 ? 20.591 -2.010 -6.900 1.00 90.00 96 PRO A C 1
ATOM 710 O O . PRO A 1 96 ? 20.248 -2.269 -5.747 1.00 90.00 96 PRO A O 1
ATOM 713 N N . THR A 1 97 ? 20.276 -0.853 -7.486 1.00 91.94 97 THR A N 1
ATOM 714 C CA . THR A 1 97 ? 19.490 0.201 -6.830 1.00 91.94 97 THR A CA 1
ATOM 715 C C . THR A 1 97 ? 18.047 -0.248 -6.642 1.00 91.94 97 THR A C 1
ATOM 717 O O . THR A 1 97 ? 17.489 -0.129 -5.549 1.00 91.94 97 THR A O 1
ATOM 720 N N . PHE A 1 98 ? 17.455 -0.824 -7.692 1.00 91.62 98 PHE A N 1
ATOM 721 C CA . PHE A 1 98 ? 16.104 -1.373 -7.644 1.00 91.62 98 PHE A CA 1
ATOM 722 C C . PHE A 1 98 ? 16.016 -2.549 -6.668 1.00 91.62 98 PHE A C 1
ATOM 724 O O . PHE A 1 98 ? 15.128 -2.575 -5.817 1.00 91.62 98 PHE A O 1
ATOM 731 N N . LEU A 1 99 ? 16.959 -3.493 -6.742 1.00 93.38 99 LEU A N 1
ATOM 732 C CA . LEU A 1 99 ? 16.999 -4.646 -5.839 1.00 93.38 99 LEU A CA 1
ATOM 733 C C . LEU A 1 99 ? 17.212 -4.232 -4.378 1.00 93.38 99 LEU A C 1
ATOM 735 O O . LEU A 1 99 ? 16.565 -4.782 -3.486 1.00 93.38 99 LEU A O 1
ATOM 739 N N . GLY A 1 100 ? 18.074 -3.242 -4.130 1.00 94.06 100 GLY A N 1
ATOM 740 C CA . GLY A 1 100 ? 18.277 -2.664 -2.803 1.00 94.06 100 GLY A CA 1
ATOM 741 C C . GLY A 1 100 ? 16.992 -2.046 -2.251 1.00 94.06 100 GLY A C 1
ATOM 742 O O . GLY A 1 100 ? 16.567 -2.397 -1.151 1.00 94.06 100 GLY A O 1
ATOM 743 N N . GLY A 1 101 ? 16.324 -1.199 -3.041 1.00 93.38 101 GLY A N 1
ATOM 744 C CA . GLY A 1 101 ? 15.045 -0.590 -2.667 1.00 93.38 101 GLY A CA 1
ATOM 745 C C . GLY A 1 101 ? 13.940 -1.622 -2.428 1.00 93.38 101 GLY A C 1
ATOM 746 O O . GLY A 1 101 ? 13.221 -1.540 -1.431 1.00 93.38 101 GLY A O 1
ATOM 747 N N . LEU A 1 102 ? 13.847 -2.644 -3.284 1.00 95.31 102 LEU A N 1
ATOM 748 C CA . LEU A 1 102 ? 12.915 -3.759 -3.113 1.00 95.31 102 LEU A CA 1
ATOM 749 C C . LEU A 1 102 ? 13.182 -4.514 -1.806 1.00 95.31 102 LEU A C 1
ATOM 751 O O . LEU A 1 102 ? 12.240 -4.836 -1.084 1.00 95.31 102 LEU A O 1
ATOM 755 N N . GLY A 1 103 ? 14.453 -4.747 -1.469 1.00 95.25 103 GLY A N 1
ATOM 756 C CA . GLY A 1 103 ? 14.863 -5.348 -0.203 1.00 95.25 103 GLY A CA 1
ATOM 757 C C . GLY A 1 103 ? 14.460 -4.506 1.009 1.00 95.25 103 GLY A C 1
ATOM 758 O O . GLY A 1 103 ? 13.929 -5.047 1.977 1.00 95.25 103 GLY A O 1
ATOM 759 N N . THR A 1 104 ? 14.636 -3.183 0.952 1.00 96.25 104 THR A N 1
ATOM 760 C CA . THR A 1 104 ? 14.204 -2.273 2.025 1.00 96.25 104 THR A CA 1
ATOM 761 C C . THR A 1 104 ? 12.687 -2.286 2.207 1.00 96.25 104 THR A C 1
ATOM 763 O O . THR A 1 104 ? 12.214 -2.393 3.337 1.00 96.25 104 THR A O 1
ATOM 766 N N . VAL A 1 105 ? 11.916 -2.231 1.116 1.00 96.56 105 VAL A N 1
ATOM 767 C 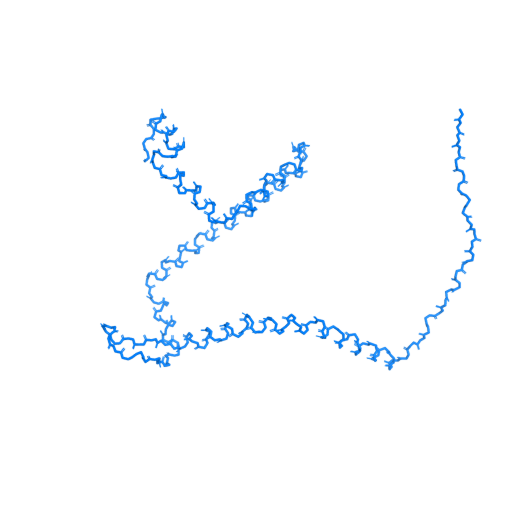CA . VAL A 1 105 ? 10.446 -2.307 1.170 1.00 96.56 105 VAL A CA 1
ATOM 768 C C . VAL A 1 105 ? 9.993 -3.664 1.707 1.00 96.56 105 VAL A C 1
ATOM 770 O O . VAL A 1 105 ? 9.130 -3.721 2.581 1.00 96.56 105 VAL A O 1
ATOM 773 N N . ALA A 1 106 ? 10.603 -4.757 1.246 1.00 96.62 106 ALA A N 1
ATOM 774 C CA . ALA A 1 106 ? 10.296 -6.099 1.723 1.00 96.62 106 ALA A CA 1
ATOM 775 C C . ALA A 1 106 ? 10.599 -6.255 3.220 1.00 96.62 106 ALA A C 1
ATOM 777 O O . ALA A 1 106 ? 9.765 -6.779 3.956 1.00 96.62 106 ALA A O 1
ATOM 778 N N . LEU A 1 107 ? 11.749 -5.759 3.688 1.00 97.25 107 LEU A N 1
ATOM 779 C CA . LEU A 1 107 ? 12.114 -5.762 5.105 1.00 97.25 107 LEU A CA 1
ATOM 780 C C . LEU A 1 107 ? 11.140 -4.919 5.934 1.00 97.25 107 LEU A C 1
ATOM 782 O O . LEU A 1 107 ? 10.697 -5.360 6.994 1.00 97.25 107 LEU A O 1
ATOM 786 N N . TYR A 1 108 ? 10.766 -3.738 5.434 1.00 97.19 108 TYR A N 1
ATOM 787 C CA . TYR A 1 108 ? 9.760 -2.899 6.071 1.00 97.19 108 TYR A CA 1
ATOM 788 C C . TYR A 1 108 ? 8.438 -3.653 6.216 1.00 97.19 108 TYR A C 1
ATOM 790 O O . TYR A 1 108 ? 7.930 -3.755 7.325 1.00 97.19 108 TYR A O 1
ATOM 798 N N . CYS A 1 109 ? 7.914 -4.260 5.147 1.00 97.12 109 CYS A N 1
ATOM 799 C CA . CYS A 1 109 ? 6.691 -5.063 5.206 1.00 97.12 109 CYS A CA 1
ATOM 800 C C . CYS A 1 109 ? 6.816 -6.250 6.170 1.00 97.12 109 CYS A C 1
ATOM 802 O O . CYS A 1 109 ? 5.894 -6.509 6.943 1.00 97.12 109 CYS A O 1
ATOM 804 N N . LEU A 1 110 ? 7.954 -6.948 6.151 1.00 97.12 110 LEU A N 1
ATOM 805 C CA . LEU A 1 110 ? 8.207 -8.115 6.993 1.00 97.12 110 LEU A CA 1
ATOM 806 C C . LEU A 1 110 ? 8.202 -7.774 8.485 1.00 97.12 110 LEU A C 1
ATOM 808 O O . LEU A 1 110 ? 7.808 -8.611 9.284 1.00 97.12 110 LEU A O 1
ATOM 812 N N . ILE A 1 111 ? 8.622 -6.570 8.870 1.00 97.50 111 ILE A N 1
ATOM 813 C CA . ILE A 1 111 ? 8.614 -6.126 10.271 1.00 97.50 111 ILE A CA 1
ATOM 814 C C . ILE A 1 111 ? 7.285 -5.446 10.613 1.00 97.50 111 ILE A C 1
ATOM 816 O O . ILE A 1 111 ? 6.670 -5.742 11.638 1.00 97.50 111 ILE A O 1
ATOM 820 N N . TYR A 1 112 ? 6.824 -4.550 9.743 1.00 96.31 112 TYR A N 1
ATOM 821 C CA . TYR A 1 112 ? 5.641 -3.726 9.956 1.00 96.31 112 TYR A CA 1
ATOM 822 C C . TYR A 1 112 ? 4.364 -4.561 10.047 1.00 96.31 112 TYR A C 1
ATOM 824 O O . TYR A 1 112 ? 3.575 -4.356 10.967 1.00 96.31 112 TYR A O 1
ATOM 832 N N . ILE A 1 113 ? 4.159 -5.523 9.138 1.00 97.56 113 ILE A N 1
ATOM 833 C CA . ILE A 1 113 ? 2.922 -6.315 9.101 1.00 97.56 113 ILE A CA 1
ATOM 834 C C . ILE A 1 113 ? 2.770 -7.163 10.376 1.00 97.56 113 ILE A C 1
ATOM 836 O O . ILE A 1 113 ? 1.723 -7.054 11.017 1.00 97.56 113 ILE A O 1
ATOM 840 N N . PRO A 1 114 ? 3.767 -7.960 10.818 1.00 96.94 114 PRO A N 1
ATOM 841 C CA . PRO A 1 114 ? 3.645 -8.712 12.065 1.00 96.94 114 PRO A CA 1
ATOM 842 C C . PRO A 1 114 ? 3.488 -7.811 13.281 1.00 96.94 114 PRO A C 1
ATOM 844 O O . PRO A 1 114 ? 2.651 -8.099 14.131 1.00 96.94 114 PRO A O 1
ATOM 847 N N . LEU A 1 115 ? 4.238 -6.707 13.354 1.00 97.19 115 LEU A N 1
ATOM 848 C CA . LEU A 1 115 ? 4.119 -5.758 14.457 1.00 97.19 115 LEU A CA 1
ATOM 849 C C . LEU A 1 115 ? 2.702 -5.175 14.535 1.00 97.19 115 LEU A C 1
ATOM 851 O O . LEU A 1 115 ? 2.120 -5.109 15.617 1.00 97.19 115 LEU A O 1
ATOM 855 N N . MET A 1 116 ? 2.125 -4.813 13.388 1.00 95.31 116 MET A N 1
ATOM 856 C CA . MET A 1 116 ? 0.760 -4.305 13.297 1.00 95.31 116 MET A CA 1
ATOM 857 C C . MET A 1 116 ? -0.264 -5.365 13.719 1.00 95.31 116 MET A C 1
ATOM 859 O O . MET A 1 116 ? -1.142 -5.069 14.526 1.00 95.31 116 MET A O 1
ATOM 863 N N . VAL A 1 117 ? -0.140 -6.605 13.233 1.00 96.62 117 VAL A N 1
ATOM 864 C CA . VAL A 1 117 ? -1.065 -7.702 13.569 1.00 96.62 117 VAL A CA 1
ATOM 865 C C . VAL A 1 117 ? -0.979 -8.071 15.048 1.00 96.62 117 VAL A C 1
ATOM 867 O O . VAL A 1 117 ? -2.010 -8.168 15.709 1.00 96.62 117 VAL A O 1
ATOM 870 N N . VAL A 1 118 ? 0.230 -8.243 15.589 1.00 96.94 118 VAL A N 1
ATOM 871 C CA . VAL A 1 118 ? 0.444 -8.571 17.007 1.00 96.94 118 VAL A CA 1
ATOM 872 C C . VAL A 1 118 ? -0.036 -7.430 17.899 1.00 96.94 118 VAL A C 1
ATOM 874 O O . VAL A 1 118 ? -0.722 -7.686 18.884 1.00 96.94 118 VAL A O 1
ATOM 877 N N . GLY A 1 119 ? 0.257 -6.178 17.539 1.00 94.00 119 GLY A N 1
ATOM 878 C CA . GLY A 1 119 ? -0.217 -5.003 18.268 1.00 94.00 119 GLY A CA 1
ATOM 879 C C . GLY A 1 119 ? -1.743 -4.890 18.261 1.00 94.00 119 GLY A C 1
ATOM 880 O O . GLY A 1 119 ? -2.354 -4.726 19.317 1.00 94.00 119 GLY A O 1
ATOM 881 N N . ALA A 1 120 ? -2.376 -5.047 17.095 1.00 91.94 120 ALA A N 1
ATOM 882 C CA . ALA A 1 120 ? -3.832 -5.030 16.967 1.00 91.94 120 ALA A CA 1
ATOM 883 C C . ALA A 1 120 ? -4.485 -6.172 17.756 1.00 91.94 120 ALA A C 1
ATOM 885 O O . ALA A 1 120 ? -5.484 -5.954 18.439 1.00 91.94 120 ALA A O 1
ATOM 886 N N . LEU A 1 121 ? -3.901 -7.373 17.711 1.00 93.38 121 LEU A N 1
ATOM 887 C CA . LEU A 1 121 ? -4.373 -8.527 18.467 1.00 93.38 121 LEU A CA 1
ATOM 888 C C . LEU A 1 121 ? -4.238 -8.295 19.976 1.00 93.38 121 LEU A C 1
ATOM 890 O O . LEU A 1 121 ? -5.204 -8.493 20.705 1.00 93.38 121 LEU A O 1
ATOM 894 N N . ALA A 1 122 ? -3.087 -7.817 20.450 1.00 91.94 122 ALA A N 1
ATOM 895 C CA . ALA A 1 122 ? -2.867 -7.512 21.862 1.00 91.94 122 ALA A CA 1
ATOM 896 C C . ALA A 1 122 ? -3.874 -6.476 22.383 1.00 91.94 122 ALA A C 1
ATOM 898 O O . ALA A 1 122 ? -4.485 -6.682 23.432 1.00 91.94 122 ALA A O 1
ATOM 899 N N . LEU A 1 123 ? -4.107 -5.399 21.625 1.00 88.44 123 LEU A N 1
ATOM 900 C CA . LEU A 1 123 ? -5.119 -4.395 21.959 1.00 88.44 123 LEU A CA 1
ATOM 901 C C . LEU A 1 123 ? -6.537 -4.977 21.926 1.00 88.44 123 LEU A C 1
ATOM 903 O O . LEU A 1 123 ? -7.337 -4.670 22.808 1.00 88.44 123 LEU A O 1
ATOM 907 N N . ALA A 1 124 ? -6.851 -5.844 20.960 1.00 88.75 124 ALA A N 1
ATOM 908 C CA . ALA A 1 124 ? -8.144 -6.518 20.892 1.00 88.75 124 ALA A CA 1
ATOM 909 C C . ALA A 1 124 ? -8.389 -7.409 22.121 1.00 88.75 124 ALA A C 1
ATOM 911 O O . ALA A 1 124 ? -9.451 -7.300 22.732 1.00 88.75 124 ALA A O 1
ATOM 912 N N . LEU A 1 125 ? -7.406 -8.222 22.534 1.00 89.06 125 LEU A N 1
ATOM 913 C CA . LEU A 1 125 ? -7.500 -9.035 23.754 1.00 89.06 125 LEU A CA 1
ATOM 914 C C . LEU A 1 125 ? -7.605 -8.167 25.011 1.00 89.06 125 LEU A C 1
ATOM 916 O O . LEU A 1 125 ? -8.387 -8.478 25.909 1.00 89.06 125 LEU A O 1
ATOM 920 N N . LEU A 1 126 ? -6.855 -7.064 25.080 1.00 87.56 126 LEU A N 1
ATOM 921 C CA . LEU A 1 126 ? -6.923 -6.142 26.210 1.00 87.56 126 LEU A CA 1
ATOM 922 C C . LEU A 1 126 ? -8.331 -5.544 26.341 1.00 87.56 126 LEU A C 1
ATOM 924 O O . LEU A 1 126 ? -8.892 -5.525 27.433 1.00 87.56 126 LEU A O 1
ATOM 928 N N . LEU A 1 127 ? -8.944 -5.123 25.234 1.00 84.00 127 LEU A N 1
ATOM 929 C CA . LEU A 1 127 ? -10.314 -4.602 25.237 1.00 84.00 127 LEU A CA 1
ATOM 930 C C . LEU A 1 127 ? -11.372 -5.676 25.539 1.00 84.00 127 LEU A C 1
ATOM 932 O O . LEU A 1 127 ? -12.449 -5.332 26.031 1.00 84.00 127 LEU A O 1
ATOM 936 N N . ASP A 1 128 ? -11.090 -6.945 25.241 1.00 83.25 128 ASP A N 1
ATOM 937 C CA . ASP A 1 128 ? -12.022 -8.053 25.470 1.00 83.25 128 ASP A CA 1
ATOM 938 C C . ASP A 1 128 ? -11.950 -8.623 26.895 1.00 83.25 128 ASP A C 1
ATOM 940 O O . ASP A 1 128 ? -12.971 -8.984 27.470 1.00 83.25 128 ASP A O 1
ATOM 944 N N . SER A 1 129 ? -10.772 -8.590 27.526 1.00 79.38 129 SER A N 1
ATOM 945 C CA . SER A 1 129 ? -10.517 -9.120 28.879 1.00 79.38 129 SER A CA 1
ATOM 946 C C . SER A 1 129 ? -11.254 -8.411 30.034 1.00 79.38 129 SER A C 1
ATOM 948 O O . SER A 1 129 ? -11.055 -8.750 31.198 1.00 79.38 129 SER A O 1
ATOM 950 N N . GLY A 1 130 ? -12.102 -7.414 29.751 1.00 67.81 130 GLY A N 1
ATOM 951 C CA . GLY A 1 130 ? -12.900 -6.695 30.755 1.00 67.81 130 GLY A CA 1
ATOM 952 C C . GLY A 1 130 ? -12.118 -5.693 31.617 1.00 67.81 130 GLY A C 1
ATOM 953 O O . GLY A 1 130 ? -12.721 -4.980 32.416 1.00 67.81 130 GLY A O 1
ATOM 954 N N . VAL A 1 131 ? -10.797 -5.577 31.429 1.00 66.12 131 VAL A N 1
ATOM 955 C CA . 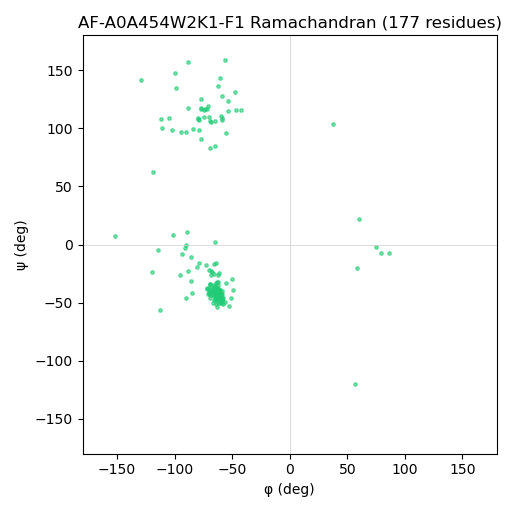VAL A 1 131 ? -9.931 -4.615 32.143 1.00 66.12 131 VAL A CA 1
ATOM 956 C C . VAL A 1 131 ? -10.223 -3.155 31.771 1.00 66.12 131 VAL A C 1
ATOM 958 O O . VAL A 1 131 ? -9.969 -2.242 32.556 1.00 66.12 131 VAL A O 1
ATOM 961 N N . VAL A 1 132 ? -10.801 -2.912 30.590 1.00 69.12 132 VAL A N 1
ATOM 962 C CA . VAL A 1 132 ? -11.137 -1.569 30.105 1.00 69.12 132 VAL A CA 1
ATOM 963 C C . VAL A 1 132 ? -12.587 -1.229 30.452 1.00 69.12 132 VAL A C 1
ATOM 965 O O . VAL A 1 132 ? -13.522 -1.558 29.723 1.00 69.12 132 VAL A O 1
ATOM 968 N N . ARG A 1 133 ? -12.777 -0.502 31.558 1.00 65.19 133 ARG A N 1
ATOM 969 C CA . ARG A 1 133 ? -14.105 -0.102 32.065 1.00 65.19 133 ARG A CA 1
ATOM 970 C C . ARG A 1 133 ? -14.902 0.783 31.088 1.00 65.19 133 ARG A C 1
ATOM 972 O O . ARG A 1 133 ? -16.126 0.794 31.142 1.00 65.19 133 ARG A O 1
ATOM 979 N N . LEU A 1 134 ? -14.223 1.500 30.183 1.00 74.88 134 LEU A N 1
ATOM 980 C CA . LEU A 1 134 ? -14.812 2.349 29.133 1.00 74.88 134 LEU A CA 1
ATOM 981 C C . LEU A 1 134 ? -14.408 1.861 27.723 1.00 74.88 134 LEU A C 1
ATOM 983 O O . LEU A 1 134 ? -13.761 2.582 26.961 1.00 74.88 134 LEU A O 1
ATOM 987 N N . ARG A 1 135 ? -14.801 0.634 27.353 1.00 76.94 135 ARG A N 1
ATOM 988 C CA . ARG A 1 135 ? -14.507 0.031 26.032 1.00 76.94 135 ARG A CA 1
ATOM 989 C C . ARG A 1 135 ? -14.851 0.952 24.852 1.00 76.94 135 ARG A C 1
ATOM 991 O O . ARG A 1 135 ? -14.071 1.035 23.911 1.00 76.94 135 ARG A O 1
ATOM 998 N N . ALA A 1 136 ? -15.965 1.685 24.924 1.00 77.44 136 ALA A N 1
ATOM 999 C CA . ALA A 1 136 ? -16.385 2.613 23.869 1.00 77.44 136 ALA A CA 1
ATOM 1000 C C . ALA A 1 136 ? -15.432 3.812 23.692 1.00 77.44 136 ALA A C 1
ATOM 1002 O O . ALA A 1 136 ? -15.108 4.170 22.563 1.00 77.44 136 ALA A O 1
ATOM 1003 N N . PHE A 1 137 ? -14.927 4.402 24.783 1.00 81.56 137 PHE A N 1
ATOM 1004 C CA . PHE A 1 137 ? -13.950 5.496 24.694 1.00 81.56 137 PHE A CA 1
ATOM 1005 C C . PHE A 1 137 ? -12.581 4.998 24.229 1.00 81.56 137 PHE A C 1
ATOM 1007 O O . PHE A 1 137 ? -11.929 5.673 23.438 1.00 81.56 137 PHE A O 1
ATOM 1014 N N . ALA A 1 138 ? -12.163 3.807 24.666 1.00 82.25 138 ALA A N 1
ATOM 1015 C CA . ALA A 1 138 ? -10.928 3.192 24.186 1.00 82.25 138 ALA A CA 1
ATOM 1016 C C . ALA A 1 138 ? -10.996 2.883 22.681 1.00 82.25 138 ALA A C 1
ATOM 1018 O O . ALA A 1 138 ? -10.059 3.192 21.954 1.00 82.25 138 ALA A O 1
ATOM 1019 N N . GLN A 1 139 ? -12.122 2.350 22.190 1.00 83.19 139 GLN A N 1
ATOM 1020 C CA . GLN A 1 139 ? -12.345 2.160 20.753 1.00 83.19 139 GLN A CA 1
ATOM 1021 C C . GLN A 1 139 ? -12.319 3.491 20.002 1.00 83.19 139 GLN A C 1
ATOM 1023 O O . GLN A 1 139 ? -11.631 3.597 18.992 1.00 83.19 139 GLN A O 1
ATOM 1028 N N . LEU A 1 140 ? -13.004 4.521 20.510 1.00 86.00 140 LEU A N 1
ATOM 1029 C CA . LEU A 1 140 ? -12.984 5.843 19.888 1.00 86.00 140 LEU A CA 1
ATOM 1030 C C . LEU A 1 140 ? -11.558 6.397 19.792 1.00 86.00 140 LEU A C 1
ATOM 1032 O O . LEU A 1 140 ? -11.174 6.855 18.725 1.00 86.00 140 LEU A O 1
ATOM 1036 N N . GLY A 1 141 ? -10.759 6.305 20.859 1.00 86.50 141 GLY A N 1
ATOM 1037 C CA . GLY A 1 141 ? -9.365 6.758 20.860 1.00 86.50 141 GLY A CA 1
ATOM 1038 C C . GLY A 1 141 ? -8.468 5.989 19.885 1.00 86.50 141 GLY A C 1
ATOM 1039 O O . GLY A 1 141 ? -7.634 6.600 19.226 1.00 86.50 141 GLY A O 1
ATOM 1040 N N . LEU A 1 142 ? -8.672 4.675 19.740 1.00 85.06 142 LEU A N 1
ATOM 1041 C CA . LEU A 1 142 ? -7.937 3.846 18.776 1.00 85.06 142 LEU A CA 1
ATOM 1042 C C . LEU A 1 142 ? -8.318 4.155 17.321 1.00 85.06 142 LEU A C 1
ATOM 1044 O O . LEU A 1 142 ? -7.464 4.094 16.441 1.00 85.06 142 LEU A O 1
ATOM 1048 N N . PHE A 1 143 ? -9.577 4.514 17.058 1.00 86.12 143 PHE A N 1
ATOM 1049 C CA . PHE A 1 143 ? -10.044 4.853 15.710 1.00 86.12 143 PHE A CA 1
ATOM 1050 C C . PHE A 1 143 ? -9.865 6.328 15.338 1.00 86.12 143 PHE A C 1
ATOM 1052 O O . PHE A 1 143 ? -9.773 6.644 14.154 1.00 86.12 143 PHE A O 1
ATOM 1059 N N . LEU A 1 144 ? -9.770 7.229 16.319 1.00 90.56 144 LEU A N 1
ATOM 1060 C CA . LEU A 1 144 ? -9.575 8.662 16.107 1.00 90.56 144 LEU A CA 1
ATOM 1061 C C . LEU A 1 144 ? -8.399 9.003 15.171 1.00 90.56 144 LEU A C 1
ATOM 1063 O O . LEU A 1 144 ? -8.607 9.803 14.258 1.00 90.56 144 LEU A O 1
ATOM 1067 N N . PRO A 1 145 ? -7.196 8.405 15.305 1.00 86.12 145 PRO A N 1
ATOM 1068 C CA . PRO A 1 145 ? -6.087 8.717 14.405 1.00 86.12 145 PRO A CA 1
ATOM 1069 C C . PRO A 1 145 ? -6.344 8.281 12.957 1.00 86.12 145 PRO A C 1
ATOM 1071 O O . PRO A 1 145 ? -5.813 8.903 12.045 1.00 86.12 145 PRO A O 1
ATOM 1074 N N . HIS A 1 146 ? -7.193 7.278 12.710 1.00 86.56 146 HIS A N 1
ATOM 1075 C CA . HIS A 1 146 ? -7.542 6.865 11.345 1.00 86.56 146 HIS A CA 1
ATOM 1076 C C . HIS A 1 146 ? -8.462 7.862 10.628 1.00 86.56 146 HIS A C 1
ATOM 1078 O O . HIS A 1 146 ? -8.552 7.832 9.403 1.00 86.56 146 HIS A O 1
ATOM 1084 N N . ALA A 1 147 ? -9.124 8.756 11.369 1.00 88.62 147 ALA A N 1
ATOM 1085 C CA . ALA A 1 147 ? -9.864 9.872 10.787 1.00 88.62 147 ALA A CA 1
ATOM 1086 C C . ALA A 1 147 ? -8.942 11.029 10.363 1.00 88.62 147 ALA A C 1
ATOM 1088 O O . ALA A 1 147 ? -9.362 11.900 9.600 1.00 88.62 147 ALA A O 1
ATOM 1089 N N . VAL A 1 148 ? -7.694 11.055 10.849 1.00 90.75 148 VAL A N 1
ATOM 1090 C CA . VAL A 1 148 ? -6.719 12.094 10.513 1.00 90.75 148 VAL A CA 1
ATOM 1091 C C . VAL A 1 148 ? -6.163 11.831 9.107 1.00 90.75 148 VAL A C 1
ATOM 1093 O O . VAL A 1 148 ? -5.637 10.747 8.847 1.00 90.75 148 VAL A O 1
ATOM 1096 N N . PRO A 1 149 ? -6.230 12.808 8.182 1.00 92.38 149 PRO A N 1
ATOM 1097 C CA . PRO A 1 149 ? -5.644 12.662 6.855 1.00 92.38 149 PRO A CA 1
ATOM 1098 C C . PRO A 1 149 ? -4.129 12.437 6.921 1.00 92.38 149 PRO A C 1
ATOM 1100 O O . PRO A 1 149 ? -3.435 13.077 7.712 1.00 92.38 149 PRO A O 1
ATOM 1103 N N . GLY A 1 150 ? -3.595 11.601 6.025 1.00 90.88 150 GLY A N 1
ATOM 1104 C CA . GLY A 1 150 ? -2.168 11.249 6.013 1.00 90.88 150 GLY A CA 1
ATOM 1105 C C . GLY A 1 150 ? -1.221 12.453 5.928 1.00 90.88 150 GLY A C 1
ATOM 1106 O O . GLY A 1 150 ? -0.167 12.449 6.558 1.00 90.88 150 GLY A O 1
ATOM 1107 N N . ILE A 1 151 ? -1.624 13.525 5.236 1.00 93.81 151 ILE A N 1
ATOM 1108 C CA . ILE A 1 151 ? -0.842 14.770 5.166 1.00 93.81 151 ILE A CA 1
ATOM 1109 C C . ILE A 1 151 ? -0.677 15.441 6.537 1.00 93.81 151 ILE A C 1
ATOM 1111 O O . ILE A 1 151 ? 0.401 15.933 6.851 1.00 93.81 151 ILE A O 1
ATOM 1115 N N . ILE A 1 152 ? -1.709 15.417 7.385 1.00 94.06 152 ILE A N 1
ATOM 1116 C CA . ILE A 1 152 ? -1.649 15.999 8.730 1.00 94.06 152 ILE A CA 1
ATOM 1117 C C . ILE A 1 152 ? -0.731 15.161 9.617 1.00 94.06 152 ILE A C 1
ATOM 1119 O O . ILE A 1 152 ? 0.095 15.717 10.334 1.00 94.06 152 ILE A O 1
ATOM 1123 N N . ALA A 1 153 ? -0.815 13.831 9.523 1.00 90.19 153 ALA A N 1
ATOM 1124 C CA . ALA A 1 153 ? 0.101 12.945 10.236 1.00 90.19 153 ALA A CA 1
ATOM 1125 C C . ALA A 1 153 ? 1.566 13.209 9.840 1.00 90.19 153 ALA A C 1
ATOM 1127 O O . ALA A 1 153 ? 2.427 13.298 10.713 1.00 90.19 153 ALA A O 1
ATOM 1128 N N . ALA A 1 154 ? 1.841 13.407 8.546 1.00 91.38 154 ALA A N 1
ATOM 1129 C CA . ALA A 1 154 ? 3.173 13.760 8.063 1.00 91.38 154 AL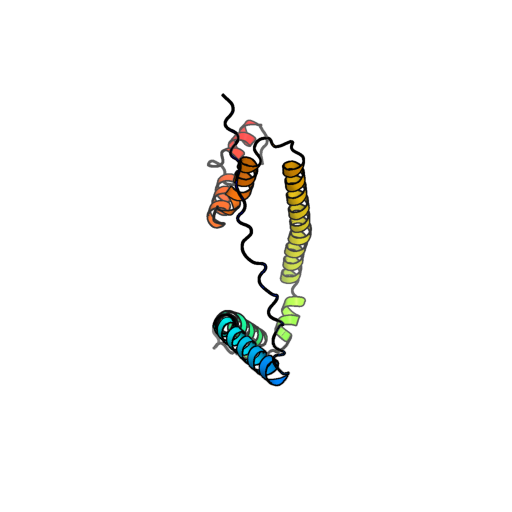A A CA 1
ATOM 1130 C C . ALA A 1 154 ? 3.663 15.106 8.626 1.00 91.38 154 ALA A C 1
ATOM 1132 O O . ALA A 1 154 ? 4.814 15.206 9.040 1.00 91.38 154 ALA A O 1
ATOM 1133 N N . LEU A 1 155 ? 2.793 16.120 8.702 1.00 91.69 155 LEU A N 1
ATOM 1134 C CA . LEU A 1 155 ? 3.131 17.417 9.301 1.00 91.69 155 LEU A CA 1
ATOM 1135 C C . LEU A 1 155 ? 3.402 17.318 10.805 1.00 91.69 155 LEU A C 1
ATOM 1137 O O . LEU A 1 155 ? 4.342 17.941 11.287 1.00 91.69 155 LEU A O 1
ATOM 1141 N N . ILE A 1 156 ? 2.623 16.521 11.544 1.00 89.94 156 ILE A N 1
ATOM 1142 C CA . ILE A 1 156 ? 2.868 16.278 12.974 1.00 89.94 156 ILE A CA 1
ATOM 1143 C C . ILE A 1 156 ? 4.259 15.675 13.164 1.00 89.94 156 ILE A C 1
ATOM 1145 O O . ILE A 1 156 ? 5.026 16.174 13.981 1.00 89.94 156 ILE A O 1
ATOM 1149 N N . TRP A 1 157 ? 4.607 14.650 12.383 1.00 88.56 157 TRP A N 1
ATOM 1150 C CA . TRP A 1 157 ? 5.940 14.050 12.422 1.00 88.56 157 TRP A CA 1
ATOM 1151 C C . TRP A 1 157 ? 7.037 15.041 12.032 1.00 88.56 157 TRP A C 1
ATOM 1153 O O . TRP A 1 157 ? 8.063 15.105 12.702 1.00 88.56 157 TRP A O 1
ATOM 1163 N N . LEU A 1 158 ? 6.816 15.850 10.995 1.00 88.50 158 LEU A N 1
ATOM 1164 C CA . LEU A 1 158 ? 7.766 16.874 10.569 1.00 88.50 158 LEU A CA 1
ATOM 1165 C C . LEU A 1 158 ? 8.034 17.892 11.683 1.00 88.50 158 LEU A C 1
ATOM 1167 O O . LEU A 1 158 ? 9.191 18.160 11.997 1.00 88.50 158 LEU A O 1
ATOM 1171 N N . TYR A 1 159 ? 6.986 18.435 12.307 1.00 86.75 159 TYR A N 1
ATOM 1172 C CA . TYR A 1 159 ? 7.138 19.376 13.416 1.00 86.75 159 TYR A CA 1
ATOM 1173 C C . TYR A 1 159 ? 7.757 18.718 14.646 1.00 86.75 159 TYR A C 1
ATOM 1175 O O . TYR A 1 159 ? 8.576 19.341 15.314 1.00 86.75 159 TYR A O 1
ATOM 1183 N N . LEU A 1 160 ? 7.441 17.447 14.906 1.00 85.31 160 LEU A N 1
ATOM 1184 C CA . LEU A 1 160 ? 8.038 16.676 15.992 1.00 85.31 160 LEU A CA 1
ATOM 1185 C C . LEU A 1 160 ? 9.546 16.456 15.800 1.00 85.31 160 LEU A C 1
ATOM 1187 O O . LEU A 1 160 ? 10.286 16.437 16.780 1.00 85.31 160 LEU A O 1
ATOM 1191 N N . TYR A 1 161 ? 10.004 16.320 14.556 1.00 82.31 161 TYR A N 1
ATOM 1192 C CA . TYR A 1 161 ? 11.421 16.178 14.220 1.00 82.31 161 TYR A CA 1
ATOM 1193 C C . TYR A 1 161 ? 12.133 17.509 13.938 1.00 82.31 161 TYR A C 1
ATOM 1195 O O . TYR A 1 161 ? 13.341 17.503 13.723 1.00 82.31 161 TYR A O 1
ATOM 1203 N N . THR A 1 162 ? 11.429 18.647 13.951 1.00 83.19 162 THR A N 1
ATOM 1204 C CA . THR A 1 162 ? 12.031 19.962 13.683 1.00 83.19 162 THR A CA 1
ATOM 1205 C C . THR A 1 162 ? 12.572 20.589 14.976 1.00 83.19 162 THR A C 1
ATOM 1207 O O . THR A 1 162 ? 11.785 20.904 15.878 1.00 83.19 162 THR A O 1
ATOM 1210 N N . PRO A 1 163 ? 13.892 20.828 15.085 1.00 75.69 163 PRO A N 1
ATOM 1211 C CA . PRO A 1 163 ? 14.479 21.474 16.258 1.00 75.69 163 PRO A CA 1
ATOM 1212 C C . PRO A 1 163 ? 13.952 22.908 16.444 1.00 75.69 163 PRO A C 1
ATOM 1214 O O . PRO A 1 163 ? 13.844 23.659 15.477 1.00 75.69 163 PRO A O 1
ATOM 1217 N N . GLY A 1 164 ? 13.617 23.290 17.681 1.00 73.88 164 GLY A N 1
ATOM 1218 C CA . GLY A 1 164 ? 13.135 24.636 18.045 1.00 73.88 164 GLY A CA 1
ATOM 1219 C C . GLY A 1 164 ? 11.626 24.880 17.892 1.00 73.8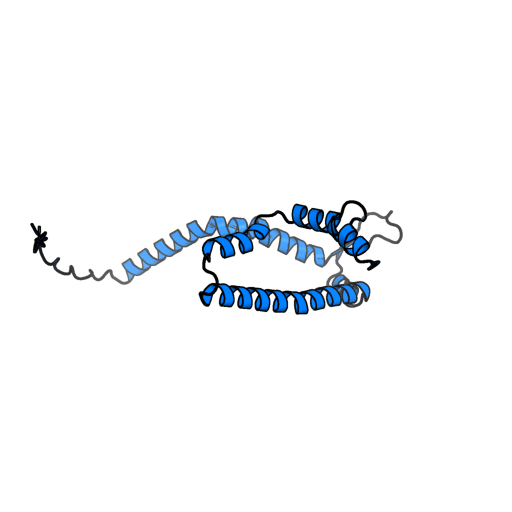8 164 GLY A C 1
ATOM 1220 O O . GLY A 1 164 ? 11.137 25.930 18.294 1.00 73.88 164 GLY A O 1
ATOM 1221 N N . ILE A 1 165 ? 10.885 23.931 17.311 1.00 70.94 165 ILE A N 1
ATOM 1222 C CA . ILE A 1 165 ? 9.406 23.922 17.295 1.00 70.94 165 ILE A CA 1
ATOM 1223 C C . ILE A 1 165 ? 8.870 22.655 17.981 1.00 70.94 165 ILE A C 1
ATOM 1225 O O . ILE A 1 165 ? 7.739 22.635 18.466 1.00 70.94 165 ILE A O 1
ATOM 1229 N N . SER A 1 166 ? 9.674 21.588 18.033 1.00 75.19 166 SER A N 1
ATOM 1230 C CA . SER A 1 166 ? 9.299 20.327 18.663 1.00 75.19 166 SER A CA 1
ATOM 1231 C C . SER A 1 166 ? 9.322 20.411 20.196 1.00 75.19 166 SER A C 1
ATOM 1233 O O . SER A 1 166 ? 10.408 20.486 20.780 1.00 75.19 166 SER A O 1
ATOM 1235 N N . PRO A 1 167 ? 8.169 20.251 20.876 1.00 72.88 167 PRO A N 1
ATOM 1236 C CA . PRO A 1 167 ? 8.132 20.174 22.337 1.00 72.88 167 PRO A CA 1
ATOM 1237 C C . PRO A 1 167 ? 8.829 18.914 22.879 1.00 72.88 167 PRO A C 1
ATOM 1239 O O . PRO A 1 167 ? 9.152 18.841 24.060 1.00 72.88 167 PRO A O 1
ATOM 1242 N N . VAL A 1 168 ? 9.065 17.906 22.031 1.00 71.88 168 VAL A N 1
ATOM 1243 C CA . VAL A 1 168 ? 9.707 16.649 22.429 1.00 71.88 168 VAL A CA 1
ATOM 1244 C C . VAL A 1 168 ? 11.227 16.765 22.394 1.00 71.88 168 VAL A C 1
ATOM 1246 O O . VAL A 1 168 ? 11.881 16.322 23.333 1.00 71.88 168 VAL A O 1
ATOM 1249 N N . ILE A 1 169 ? 11.797 17.405 21.369 1.00 74.12 169 ILE A N 1
ATOM 1250 C CA . ILE A 1 169 ? 13.251 17.623 21.290 1.00 74.12 169 ILE A CA 1
ATOM 1251 C C . ILE A 1 169 ? 13.703 18.577 22.404 1.00 74.12 169 ILE A C 1
ATOM 1253 O O . ILE A 1 169 ? 14.734 18.342 23.025 1.00 74.12 169 ILE A O 1
ATOM 1257 N N . GLU A 1 170 ? 12.902 19.598 22.722 1.00 69.25 170 GLU A N 1
ATOM 1258 C CA . GLU A 1 170 ? 13.172 20.492 23.856 1.00 69.25 170 GLU A CA 1
ATOM 1259 C C . GLU A 1 170 ? 13.174 19.750 25.202 1.00 69.25 170 GLU A C 1
ATOM 1261 O O . GLU A 1 170 ? 14.027 20.016 26.048 1.00 69.25 170 GLU A O 1
ATOM 1266 N N . LEU A 1 171 ? 12.275 18.777 25.389 1.00 68.88 171 LEU A N 1
ATOM 1267 C CA . LEU A 1 171 ? 12.228 17.952 26.599 1.00 68.88 171 LEU A CA 1
ATOM 1268 C C . LEU A 1 171 ? 13.437 17.006 26.710 1.00 68.88 171 LEU A C 1
ATOM 1270 O O . LEU A 1 171 ? 13.983 16.839 27.799 1.00 68.88 171 LEU A O 1
ATOM 1274 N N . PHE A 1 172 ? 13.886 16.411 25.600 1.00 65.75 172 PHE A N 1
ATOM 1275 C CA . PHE A 1 172 ? 15.097 15.578 25.578 1.00 65.75 172 PHE A CA 1
ATOM 1276 C C . PHE A 1 172 ? 16.379 16.398 25.780 1.00 65.75 172 PHE A C 1
ATOM 1278 O O . PHE A 1 172 ? 17.278 15.950 26.490 1.00 65.75 172 PHE A O 1
ATOM 1285 N N . ALA A 1 173 ? 16.429 17.625 25.255 1.00 67.81 173 ALA A N 1
ATOM 1286 C CA . ALA A 1 173 ? 17.528 18.557 25.492 1.00 67.81 173 ALA A CA 1
ATOM 1287 C C . ALA A 1 173 ? 17.605 19.013 26.962 1.00 67.81 173 ALA A C 1
ATOM 1289 O O . ALA A 1 173 ? 18.700 19.157 27.498 1.00 67.81 173 ALA A O 1
ATOM 1290 N N . GLN A 1 174 ? 16.465 19.180 27.649 1.00 67.75 174 GLN A N 1
ATOM 1291 C CA . GLN A 1 174 ? 16.435 19.426 29.102 1.00 67.75 174 GLN A CA 1
ATOM 1292 C C . GLN A 1 174 ? 16.888 18.214 29.933 1.00 67.75 174 GLN A C 1
ATOM 1294 O O . GLN A 1 174 ? 17.318 18.385 31.072 1.00 67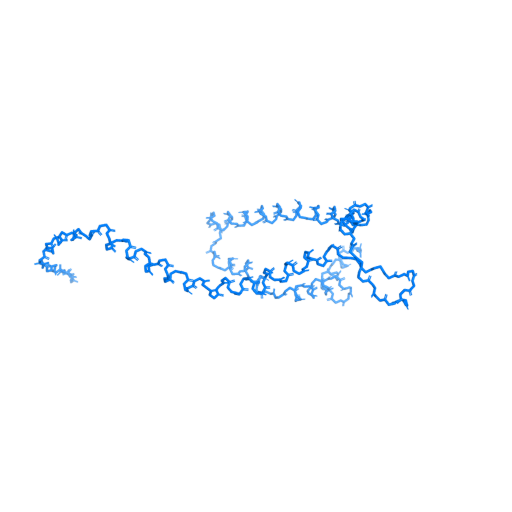.75 174 GLN A O 1
ATOM 1299 N N . ALA A 1 175 ? 16.803 17.002 29.377 1.00 69.25 175 ALA A N 1
ATOM 1300 C CA . ALA A 1 175 ? 17.260 15.761 30.002 1.00 69.25 175 ALA A CA 1
ATOM 1301 C C . ALA A 1 175 ? 18.740 15.425 29.706 1.00 69.25 175 ALA A C 1
ATOM 1303 O O . ALA A 1 175 ? 19.179 14.322 30.024 1.00 69.25 175 ALA A O 1
ATOM 1304 N N . ASP A 1 176 ? 19.500 16.363 29.121 1.00 59.97 176 ASP A N 1
ATOM 1305 C CA . ASP A 1 176 ? 20.936 16.249 28.795 1.00 59.97 176 ASP A CA 1
ATOM 1306 C C . ASP A 1 176 ? 21.279 15.102 27.815 1.00 59.97 176 ASP A C 1
ATOM 1308 O O . ASP A 1 176 ? 22.411 14.621 27.741 1.00 59.97 176 ASP A O 1
ATOM 1312 N N . VAL A 1 177 ? 20.290 14.657 27.030 1.00 60.12 177 VAL A N 1
ATOM 1313 C CA . VAL A 1 177 ? 20.468 13.684 25.945 1.00 60.12 177 VAL A CA 1
ATOM 1314 C C . VAL A 1 177 ? 20.475 14.448 24.625 1.00 60.12 177 VAL A C 1
ATOM 1316 O O . VAL A 1 177 ? 19.426 14.803 24.090 1.00 60.12 177 VAL A O 1
ATOM 1319 N N . THR A 1 178 ? 21.667 14.720 24.099 1.00 58.06 178 THR A N 1
ATOM 1320 C CA . THR A 1 178 ? 21.837 15.283 22.757 1.00 58.06 178 THR A CA 1
ATOM 1321 C C . THR A 1 178 ? 21.636 14.184 21.710 1.00 58.06 178 THR A C 1
ATOM 1323 O O . THR A 1 178 ? 22.359 13.187 21.693 1.00 58.06 178 THR A O 1
ATOM 1326 N N . ILE A 1 179 ? 20.617 14.356 20.861 1.00 57.41 179 ILE A N 1
ATOM 1327 C CA . ILE A 1 179 ? 20.326 13.522 19.682 1.00 57.41 179 ILE A CA 1
ATOM 1328 C C . ILE A 1 179 ? 20.657 14.331 18.432 1.00 57.41 179 ILE A C 1
ATOM 1330 O O . ILE A 1 179 ? 20.271 15.523 18.405 1.00 57.41 179 ILE A O 1
#

Radius of gyration: 32.66 Å; Cα contacts (8 Å, |Δi|>4): 63; chains: 1; bounding box: 79×52×76 Å